Protein AF-A0A8T4R8J9-F1 (afdb_monomer_lite)

Secondary structure (DSSP, 8-state):
-----------------------------------------------------TTTHHHHHHHHT--TTS-------S-HHHHHHHHHHHHHHHS-TT--HHHHHHHHHHH------HHHHHHHHHHHHHHTTTS---HHHHHHHHHHHHHHHHHHHHHHHHTT---EEEE-TT-SSPBP-TTTT-B--SSS-EEEEEES-B-S-TTTT-BSEEEEE-S-B-S-SS---TT----BS-EEEE-S-B-S--B--BS-EEEES-HHHHHHHHHHB--STT-EEEEE-TTS-EEEEEEEE--TTS-TTEEEEEEEGGGHHHHTHHHH---TTSTTSEEEEEEETT-PPPPHHHHHHHHHHHHHHHHHT--

pLDDT: mean 72.51, std 21.8, range [27.97, 98.62]

Sequence (367 aa):
MALAQQNVHSQTSGLTQTHIKGPSDDGLDSNLDDGLDGSLGDGLDNGLDGSLDDGLSDLVRRHTARKPDEKREVVVGESTTLQTVLKKFQEILNLDKSYSFDKLLKPVDETLTEVLTPEDIGKVFQVILYETEDEPIDQWNSDRIAQRIGIFVSKLVQLSYDAGHNDFLLVTQNSKRIISYIGYNLKGTRERLLRLNIQGNTVDSLLLSGVYCEVDVTGSIYHDLGRYDSMGSYSIYCVFMLRSKICEGESGNLNNIFKTSTEDTLKKLIFGVSRRDGNQIVFIKPDGEEVCVLKYYQPPYLHKEHFVVDINQNYYDIVKPIFERRDDIYKATNYKVRIVKGLKVTSITQLEDYDAYYLGNQRFLRS

Radius of gyration: 28.9 Å; chains: 1; bounding box: 108×97×58 Å

Structure (mmCIF, N/CA/C/O backbone):
data_AF-A0A8T4R8J9-F1
#
_entry.id   AF-A0A8T4R8J9-F1
#
loop_
_atom_site.group_PDB
_atom_site.id
_atom_site.type_symbol
_atom_site.label_atom_id
_atom_site.label_alt_id
_atom_site.label_comp_id
_atom_site.label_asym_id
_atom_site.label_entity_id
_atom_site.label_seq_id
_atom_site.pdbx_PDB_ins_code
_atom_site.Cartn_x
_atom_site.Cartn_y
_atom_site.Cartn_z
_atom_site.occupancy
_atom_site.B_iso_or_equiv
_atom_site.auth_seq_id
_atom_site.auth_comp_id
_atom_site.auth_asym_id
_atom_site.auth_atom_id
_atom_site.pdbx_PDB_model_num
ATOM 1 N N . MET A 1 1 ? 58.244 43.209 4.540 1.00 36.28 1 MET A N 1
ATOM 2 C CA . MET A 1 1 ? 57.703 44.409 3.873 1.00 36.28 1 MET A CA 1
ATOM 3 C C . MET A 1 1 ? 56.235 44.134 3.573 1.00 36.28 1 MET A C 1
ATOM 5 O O . MET A 1 1 ? 55.995 43.154 2.887 1.00 36.28 1 MET A O 1
ATOM 9 N N . ALA A 1 2 ? 55.347 44.933 4.198 1.00 34.50 2 ALA A N 1
ATOM 10 C CA . ALA A 1 2 ? 53.941 45.303 3.887 1.00 34.50 2 ALA A CA 1
ATOM 11 C C . ALA A 1 2 ? 52.977 44.202 3.359 1.00 34.50 2 ALA A C 1
ATOM 13 O O . ALA A 1 2 ? 53.253 43.635 2.315 1.00 34.50 2 ALA A O 1
ATOM 14 N N . LEU A 1 3 ? 51.843 43.785 3.954 1.00 29.53 3 LEU A N 1
ATOM 15 C CA . LEU A 1 3 ? 50.812 44.333 4.870 1.00 29.53 3 LEU A CA 1
ATOM 16 C C . LEU A 1 3 ? 49.880 45.418 4.271 1.00 29.53 3 LEU A C 1
ATOM 18 O O . LEU A 1 3 ? 50.273 46.574 4.176 1.00 29.53 3 LEU A O 1
ATOM 22 N N . ALA A 1 4 ? 48.641 45.014 3.940 1.00 33.16 4 ALA A N 1
ATOM 23 C CA . ALA A 1 4 ? 47.357 45.755 3.970 1.00 33.16 4 ALA A CA 1
ATOM 24 C C . ALA A 1 4 ? 46.252 44.694 3.702 1.00 33.16 4 ALA A C 1
ATOM 26 O O . ALA A 1 4 ? 46.347 44.001 2.697 1.00 33.16 4 ALA A O 1
ATOM 27 N N . GLN A 1 5 ? 45.307 44.294 4.565 1.00 33.69 5 GLN A N 1
ATOM 28 C CA . GLN A 1 5 ? 44.298 44.970 5.401 1.00 33.69 5 GLN A CA 1
ATOM 29 C C . GLN A 1 5 ? 43.360 45.930 4.653 1.00 33.69 5 GLN A C 1
ATOM 31 O O . GLN A 1 5 ? 43.721 47.071 4.393 1.00 33.69 5 GLN A O 1
ATOM 36 N N . GLN A 1 6 ? 42.109 45.490 4.454 1.00 34.06 6 GLN A N 1
ATOM 37 C CA . GLN A 1 6 ? 40.925 46.343 4.580 1.00 34.06 6 GLN A CA 1
ATOM 38 C C . GLN A 1 6 ? 39.722 45.537 5.107 1.00 34.06 6 GLN A C 1
ATOM 40 O O . GLN A 1 6 ? 39.303 44.542 4.522 1.00 34.06 6 GLN A O 1
ATOM 45 N N . ASN A 1 7 ? 39.225 45.992 6.258 1.00 31.03 7 ASN A N 1
ATOM 46 C CA . ASN A 1 7 ? 37.933 45.699 6.884 1.00 31.03 7 ASN A CA 1
ATOM 47 C C . ASN A 1 7 ? 36.890 46.742 6.426 1.00 31.03 7 ASN A C 1
ATOM 49 O O . ASN A 1 7 ? 37.298 47.812 5.981 1.00 31.03 7 ASN A O 1
ATOM 53 N N . VAL A 1 8 ? 35.595 46.443 6.656 1.00 30.86 8 VAL A N 1
ATOM 54 C CA . VAL A 1 8 ? 34.440 47.295 7.100 1.00 30.86 8 VAL A CA 1
ATOM 55 C C . VAL A 1 8 ? 33.149 46.751 6.431 1.00 30.86 8 VAL A C 1
ATOM 57 O O . VAL A 1 8 ? 33.059 46.739 5.212 1.00 30.86 8 VAL A O 1
ATOM 60 N N . HIS A 1 9 ? 32.257 46.013 7.113 1.00 28.86 9 HIS A N 1
ATOM 61 C CA . HIS A 1 9 ? 31.103 46.416 7.960 1.00 28.86 9 HIS A CA 1
ATOM 62 C C . HIS A 1 9 ? 29.904 47.132 7.263 1.00 28.86 9 HIS A C 1
ATOM 64 O O . HIS A 1 9 ? 29.968 48.323 6.999 1.00 28.86 9 HIS A O 1
ATOM 70 N N . SER A 1 10 ? 28.805 46.368 7.094 1.00 28.03 10 SER A N 1
ATOM 71 C CA . SER A 1 10 ? 27.428 46.557 7.640 1.00 28.03 10 SER A CA 1
ATOM 72 C C . SER A 1 10 ? 26.380 47.567 7.082 1.00 28.03 10 SER A C 1
ATOM 74 O O . SER A 1 10 ? 26.666 48.743 6.919 1.00 28.03 10 SER A O 1
ATOM 76 N N . GLN A 1 11 ? 25.114 47.069 7.027 1.00 27.97 11 GLN A N 1
ATOM 77 C CA . GLN A 1 11 ? 23.775 47.740 7.109 1.00 27.97 11 GLN A CA 1
ATOM 78 C C . GLN A 1 11 ? 23.267 48.545 5.876 1.00 27.97 11 GLN A C 1
ATOM 80 O O . GLN A 1 11 ? 24.081 49.075 5.142 1.00 27.97 11 GLN A O 1
ATOM 85 N N . THR A 1 12 ? 21.975 48.732 5.527 1.00 30.55 12 THR A N 1
ATOM 86 C CA . THR A 1 12 ? 20.607 48.293 5.923 1.00 30.55 12 THR A CA 1
ATOM 87 C C . THR A 1 12 ? 19.595 48.805 4.864 1.00 30.55 12 THR A C 1
ATOM 89 O O . THR A 1 12 ? 19.868 49.785 4.187 1.00 30.55 12 THR A O 1
ATOM 92 N N . SER A 1 13 ? 18.396 48.196 4.841 1.00 29.91 13 SER A N 1
ATOM 93 C CA . SER A 1 13 ? 17.056 48.776 4.561 1.00 29.91 13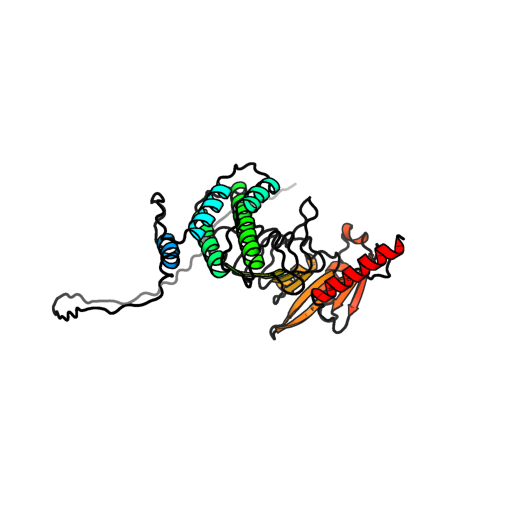 SER A CA 1
ATOM 94 C C . SER A 1 13 ? 16.709 49.386 3.188 1.00 29.91 13 SER A C 1
ATOM 96 O O . SER A 1 13 ? 17.353 50.299 2.689 1.00 29.91 13 SER A O 1
ATOM 98 N N . GLY A 1 14 ? 15.559 48.956 2.654 1.00 28.06 14 GLY A N 1
ATOM 99 C CA . GLY A 1 14 ? 14.896 49.553 1.494 1.00 28.06 14 GLY A CA 1
ATOM 100 C C . GLY A 1 14 ? 13.447 49.083 1.343 1.00 28.06 14 GLY A C 1
ATOM 101 O O . GLY A 1 14 ? 13.115 48.381 0.395 1.00 28.06 14 GLY A O 1
ATOM 102 N N . LEU A 1 15 ? 12.603 49.445 2.314 1.00 29.41 15 LEU A N 1
ATOM 103 C CA . LEU A 1 15 ? 11.137 49.413 2.243 1.00 29.41 15 LEU A CA 1
ATOM 104 C C . LEU A 1 15 ? 10.619 50.154 0.999 1.00 29.41 15 LEU A C 1
ATOM 106 O O . LEU A 1 15 ? 11.062 51.265 0.722 1.00 29.41 15 LEU A O 1
ATOM 110 N N . THR A 1 16 ? 9.589 49.620 0.343 1.00 32.19 16 THR A N 1
ATOM 111 C CA . THR A 1 16 ? 8.622 50.442 -0.404 1.00 32.19 16 THR A CA 1
ATOM 112 C C . THR A 1 16 ? 7.201 49.981 -0.086 1.00 32.19 16 THR A C 1
ATOM 114 O O . THR A 1 16 ? 6.727 48.950 -0.553 1.00 32.19 16 THR A O 1
ATOM 117 N N . GLN A 1 17 ? 6.545 50.767 0.770 1.00 31.50 17 GLN A N 1
ATOM 118 C CA . GLN A 1 17 ? 5.094 50.850 0.907 1.00 31.50 17 GLN A CA 1
ATOM 119 C C . GLN A 1 17 ? 4.539 51.661 -0.267 1.00 31.50 17 GLN A C 1
ATOM 121 O O . GLN A 1 17 ? 5.048 52.741 -0.566 1.00 31.50 17 GLN A O 1
ATOM 126 N N . THR A 1 18 ? 3.450 51.198 -0.871 1.00 34.06 18 THR A N 1
ATOM 127 C CA . THR A 1 18 ? 2.593 52.018 -1.731 1.00 34.06 18 THR A CA 1
ATOM 128 C C . THR A 1 18 ? 1.347 52.429 -0.952 1.00 34.06 18 THR A C 1
ATOM 130 O O . THR A 1 18 ? 0.442 51.639 -0.702 1.00 34.06 18 THR A O 1
ATOM 133 N N . HIS A 1 19 ? 1.318 53.701 -0.556 1.00 28.69 19 HIS A N 1
ATOM 134 C CA . HIS A 1 19 ? 0.105 54.416 -0.180 1.00 28.69 19 HIS A CA 1
ATOM 135 C C . HIS A 1 19 ? -0.640 54.837 -1.452 1.00 28.69 19 HIS A C 1
ATOM 137 O O . HIS A 1 19 ? -0.059 55.499 -2.310 1.00 28.69 19 HIS A O 1
ATOM 143 N N . ILE A 1 20 ? -1.940 54.556 -1.528 1.00 40.00 20 ILE A N 1
ATOM 144 C CA . ILE A 1 20 ? -2.878 55.365 -2.313 1.00 40.00 20 ILE A CA 1
ATOM 145 C C . ILE A 1 20 ? -3.956 55.833 -1.340 1.00 40.00 20 ILE A C 1
ATOM 147 O O . ILE A 1 20 ? -4.546 55.034 -0.615 1.00 40.00 20 ILE A O 1
ATOM 151 N N . LYS A 1 21 ? -4.135 57.152 -1.271 1.00 30.89 21 LYS A N 1
ATOM 152 C CA . LYS A 1 21 ? -5.039 57.848 -0.359 1.00 30.89 21 LYS A CA 1
ATOM 153 C C . LYS A 1 21 ? -6.055 58.648 -1.172 1.00 30.89 21 LYS A C 1
ATOM 155 O O . LYS A 1 21 ? -5.653 59.404 -2.052 1.00 30.89 21 LYS A O 1
ATOM 160 N N . GLY A 1 22 ? -7.313 58.555 -0.744 1.00 28.08 22 GLY A N 1
ATOM 161 C CA . GLY A 1 22 ? -8.311 59.631 -0.755 1.00 28.08 22 GLY A CA 1
ATOM 162 C C . GLY A 1 22 ? -9.471 59.473 -1.746 1.00 28.08 22 GLY A C 1
ATOM 163 O O . GLY A 1 22 ? -9.321 58.726 -2.714 1.00 28.08 22 GLY A O 1
ATOM 164 N N . PRO A 1 23 ? -10.582 60.226 -1.567 1.00 44.06 23 PRO A N 1
ATOM 165 C CA . PRO A 1 23 ? -10.990 61.094 -0.434 1.00 44.06 23 PRO A CA 1
ATOM 166 C C . PRO A 1 23 ? -12.338 60.651 0.219 1.00 44.06 23 PRO A C 1
ATOM 168 O O . PRO A 1 23 ? -13.021 59.805 -0.345 1.00 44.06 23 PRO A O 1
ATOM 171 N N . SER A 1 24 ? -12.590 60.948 1.510 1.00 35.34 24 SER A N 1
ATOM 172 C CA . SER A 1 24 ? -13.521 61.989 2.055 1.00 35.34 24 SER A CA 1
ATOM 173 C C . SER A 1 24 ? -14.981 61.813 1.587 1.00 35.34 24 SER A C 1
ATOM 175 O O . SER A 1 24 ? -15.198 61.557 0.415 1.00 35.34 24 SER A O 1
ATOM 177 N N . ASP A 1 25 ? -16.056 61.981 2.348 1.00 37.91 25 ASP A N 1
ATOM 178 C CA . ASP A 1 25 ? -16.361 62.443 3.705 1.00 37.91 25 ASP A CA 1
ATOM 179 C C . ASP A 1 25 ? -17.878 62.169 3.902 1.00 37.91 25 ASP A C 1
ATOM 181 O O . ASP A 1 25 ? -18.584 61.900 2.928 1.00 37.91 25 ASP A O 1
ATOM 185 N N . ASP A 1 26 ? -18.358 62.330 5.134 1.00 37.91 26 ASP A N 1
ATOM 186 C CA . ASP A 1 26 ? -19.749 62.641 5.517 1.00 37.91 26 ASP A CA 1
ATOM 187 C C . ASP A 1 26 ? -20.837 61.549 5.509 1.00 37.91 26 ASP A C 1
ATOM 189 O O . ASP A 1 26 ? -21.173 60.936 4.498 1.00 37.91 26 ASP A O 1
ATOM 193 N N . GLY A 1 27 ? -21.512 61.431 6.661 1.00 32.38 27 GLY A N 1
ATOM 194 C CA . GLY A 1 27 ? -22.908 60.988 6.701 1.00 32.38 27 GLY A CA 1
ATOM 195 C C . GLY A 1 27 ? -23.341 60.210 7.939 1.00 32.38 27 GLY A C 1
ATOM 196 O O . GLY A 1 27 ? -23.608 59.018 7.853 1.00 32.38 27 GLY A O 1
ATOM 197 N N . LEU A 1 28 ? -23.453 60.891 9.080 1.00 39.66 28 LEU A N 1
ATOM 198 C CA . LEU A 1 28 ? -24.366 60.514 10.170 1.00 39.66 28 LEU A CA 1
ATOM 199 C C . LEU A 1 28 ? -25.796 60.312 9.620 1.00 39.66 28 LEU A C 1
ATOM 201 O O . LEU A 1 28 ? -26.210 61.116 8.792 1.00 39.66 28 LEU A O 1
ATOM 205 N N . ASP A 1 29 ? -26.556 59.316 10.087 1.00 42.41 29 ASP A N 1
ATOM 206 C CA . ASP A 1 29 ? -27.730 59.506 10.965 1.00 42.41 29 ASP A CA 1
ATOM 207 C C . ASP A 1 29 ? -28.489 58.179 11.216 1.00 42.41 29 ASP A C 1
ATOM 209 O O . ASP A 1 29 ? -28.229 57.136 10.624 1.00 42.41 29 ASP A O 1
ATOM 213 N N . SER A 1 30 ? -29.391 58.265 12.179 1.00 39.78 30 SER A N 1
ATOM 214 C CA . SER A 1 30 ? -30.019 57.288 13.054 1.00 39.78 30 SER A CA 1
ATOM 215 C C . SER A 1 30 ? -31.454 56.898 12.645 1.00 39.78 30 SER A C 1
ATOM 217 O O . SER A 1 30 ? -32.012 57.472 11.713 1.00 39.78 30 SER A O 1
ATOM 219 N N . ASN A 1 31 ? -32.053 56.004 13.460 1.00 38.31 31 ASN A N 1
ATOM 220 C CA . ASN A 1 31 ? -33.497 55.735 13.684 1.00 38.31 31 ASN A CA 1
ATOM 221 C C . ASN A 1 31 ? -34.084 54.509 12.939 1.00 38.31 31 ASN A C 1
ATOM 223 O O . ASN A 1 31 ? -33.906 54.378 11.735 1.00 38.31 31 ASN A O 1
ATOM 227 N N . LEU A 1 32 ? -34.546 53.472 13.676 1.00 41.09 32 LEU A N 1
ATOM 228 C CA . LEU A 1 32 ? -35.938 53.234 14.170 1.00 41.09 32 LEU A CA 1
ATOM 229 C C . LEU A 1 32 ? -36.900 52.972 12.986 1.00 41.09 32 LEU A C 1
ATOM 231 O O . LEU A 1 32 ? -36.828 53.689 12.001 1.00 41.09 32 LEU A O 1
ATOM 235 N N . ASP A 1 33 ? -37.842 52.032 12.944 1.00 43.78 33 ASP A N 1
ATOM 236 C CA . ASP A 1 33 ? -38.504 51.134 13.896 1.00 43.78 33 ASP A CA 1
ATOM 237 C C . ASP A 1 33 ? -39.361 50.136 13.062 1.00 43.78 33 ASP A C 1
ATOM 239 O O . ASP A 1 33 ? -39.550 50.345 11.863 1.00 43.78 33 ASP A O 1
ATOM 243 N N . ASP A 1 34 ? -39.948 49.150 13.745 1.00 43.09 34 ASP A N 1
ATOM 244 C CA . ASP A 1 34 ? -41.261 48.517 13.493 1.00 43.09 34 ASP A CA 1
ATOM 245 C C . ASP A 1 34 ? -41.535 47.404 12.446 1.00 43.09 34 ASP A C 1
ATOM 247 O O . ASP A 1 34 ? -41.379 47.550 11.235 1.00 43.09 34 ASP A O 1
ATOM 251 N N . GLY A 1 35 ? -42.176 46.338 12.974 1.00 38.78 35 GLY A N 1
ATOM 252 C CA . GLY A 1 35 ? -43.227 45.524 12.323 1.00 38.78 35 GLY A CA 1
ATOM 253 C C . GLY A 1 35 ? -42.881 44.037 12.134 1.00 38.78 35 GLY A C 1
ATOM 254 O O . GLY A 1 35 ? -42.276 43.688 11.132 1.00 38.78 35 GLY A O 1
ATOM 255 N N . LEU A 1 36 ? -43.072 43.110 13.089 1.00 41.94 36 LEU A N 1
ATOM 256 C CA . LEU A 1 36 ? -44.322 42.440 13.526 1.00 41.94 36 LEU A CA 1
ATOM 257 C C . LEU A 1 36 ? -45.239 41.895 12.405 1.00 41.94 36 LEU A C 1
ATOM 259 O O . LEU A 1 36 ? -46.101 42.622 11.933 1.00 41.94 36 LEU A O 1
ATOM 263 N N . ASP A 1 37 ? -45.131 40.597 12.093 1.00 48.16 37 ASP A N 1
ATOM 264 C CA . ASP A 1 37 ? -46.158 39.526 12.173 1.00 48.16 37 ASP A CA 1
ATOM 265 C C . ASP A 1 37 ? -45.489 38.185 11.745 1.00 48.16 37 ASP A C 1
ATOM 267 O O . ASP A 1 37 ? -44.437 38.192 11.121 1.00 48.16 37 ASP A O 1
ATOM 271 N N . GLY A 1 38 ? -45.870 36.961 12.114 1.00 38.12 38 GLY A N 1
ATOM 272 C CA . GLY A 1 38 ? -47.018 36.446 12.839 1.00 38.12 38 GLY A CA 1
ATOM 273 C C . GLY A 1 38 ? -47.688 35.330 12.030 1.00 38.12 38 GLY A C 1
ATOM 274 O O . GLY A 1 38 ? -48.635 35.610 11.307 1.00 38.12 38 GLY A O 1
ATOM 275 N N . SER A 1 39 ? -47.263 34.065 12.169 1.00 43.34 39 SER A N 1
ATOM 276 C CA . SER A 1 39 ? -48.169 32.910 11.999 1.00 43.34 39 SER A CA 1
ATOM 277 C C . SER A 1 39 ? -47.630 31.623 12.625 1.00 43.34 39 SER A C 1
ATOM 279 O O . SER A 1 39 ? -46.655 31.027 12.176 1.00 43.34 39 SER A O 1
ATOM 281 N N . LEU A 1 40 ? -48.338 31.232 13.684 1.00 43.09 40 LEU A N 1
ATOM 282 C CA . LEU A 1 40 ? -48.381 29.924 14.324 1.00 43.09 40 LEU A CA 1
ATOM 283 C C . LEU A 1 40 ? -49.113 28.921 13.419 1.00 43.09 40 LEU A C 1
ATOM 285 O O . LEU A 1 40 ? -50.131 29.259 12.818 1.00 43.09 40 LEU A O 1
ATOM 289 N N . GLY A 1 41 ? -48.638 27.679 13.401 1.00 43.50 41 GLY A N 1
ATOM 290 C CA . GLY A 1 41 ? -49.306 26.543 12.772 1.00 43.50 41 GLY A CA 1
ATOM 291 C C . GLY A 1 41 ? -48.875 25.243 13.442 1.00 43.50 41 GLY A C 1
ATOM 292 O O . GLY A 1 41 ? -48.038 24.523 12.909 1.00 43.50 41 GLY A O 1
ATOM 293 N N . ASP A 1 42 ? -49.422 24.991 14.631 1.00 40.75 42 ASP A N 1
ATOM 294 C CA . ASP A 1 42 ? -49.349 23.714 15.345 1.00 40.75 42 ASP A CA 1
ATOM 295 C C . ASP A 1 42 ? -50.169 22.627 14.632 1.00 40.75 42 ASP A C 1
ATOM 297 O O . ASP A 1 42 ? -51.279 22.895 14.166 1.00 40.75 42 ASP A O 1
ATOM 301 N N . GLY A 1 43 ? -49.687 21.377 14.683 1.00 37.56 43 GLY A N 1
ATOM 302 C CA . GLY A 1 43 ? -50.589 20.227 14.825 1.00 37.56 43 GLY A CA 1
ATOM 303 C C . GLY A 1 43 ? -50.340 18.979 13.971 1.00 37.56 43 GLY A C 1
ATOM 304 O O . GLY A 1 43 ? -51.088 18.752 13.031 1.00 37.56 43 GLY A O 1
ATOM 305 N N . LEU A 1 44 ? -49.391 18.140 14.419 1.00 42.12 44 LEU A N 1
ATOM 306 C CA . LEU A 1 44 ? -49.491 16.669 14.597 1.00 42.12 44 LEU A CA 1
ATOM 307 C C . LEU A 1 44 ? -49.772 15.790 13.354 1.00 42.12 44 LEU A C 1
ATOM 309 O O . LEU A 1 44 ? -50.844 15.826 12.763 1.00 42.12 44 LEU A O 1
ATOM 313 N N . ASP A 1 45 ? -48.770 15.054 12.866 1.00 52.59 45 ASP A N 1
ATOM 314 C CA . ASP A 1 45 ? -48.325 13.708 13.305 1.00 52.59 45 ASP A CA 1
ATOM 315 C C . ASP A 1 45 ? -49.118 12.563 12.651 1.00 52.59 45 ASP A C 1
ATOM 317 O O . ASP A 1 45 ? -50.329 12.447 12.816 1.00 52.59 45 ASP A O 1
ATOM 321 N N . ASN A 1 46 ? -48.390 11.730 11.899 1.00 39.44 46 ASN A N 1
ATOM 322 C CA . ASN A 1 46 ? -48.574 10.281 11.827 1.00 39.44 46 ASN A CA 1
ATOM 323 C C . ASN A 1 46 ? -47.309 9.646 11.221 1.00 39.44 46 ASN A C 1
ATOM 325 O O . ASN A 1 46 ? -47.209 9.476 10.010 1.00 39.44 46 ASN A O 1
ATOM 329 N N . GLY A 1 47 ? -46.350 9.366 12.107 1.00 32.22 47 GLY A N 1
ATOM 330 C CA . GLY A 1 47 ? -45.641 8.089 12.284 1.00 32.22 47 GLY A CA 1
ATOM 331 C C . GLY A 1 47 ? -45.193 7.202 11.105 1.00 32.22 47 GLY A C 1
ATOM 332 O O . GLY A 1 47 ? -45.952 6.920 10.182 1.00 32.22 47 GLY A O 1
ATOM 333 N N . LEU A 1 48 ? -44.028 6.574 11.357 1.00 36.12 48 LEU A N 1
ATOM 334 C CA . LEU A 1 48 ? -43.379 5.426 10.681 1.00 36.12 48 LEU A CA 1
ATOM 335 C C . LEU A 1 48 ? -42.477 5.837 9.500 1.00 36.12 48 LEU A C 1
ATOM 337 O O . LEU A 1 48 ? -42.938 6.506 8.591 1.00 36.12 48 LEU A O 1
ATOM 341 N N . ASP A 1 49 ? -41.197 5.475 9.398 1.00 42.34 49 ASP A N 1
ATOM 342 C CA . ASP A 1 49 ? -40.288 4.604 10.149 1.00 42.34 49 ASP A CA 1
ATOM 343 C C . ASP A 1 49 ? -38.837 4.854 9.644 1.00 42.34 49 ASP A C 1
ATOM 345 O O . ASP A 1 49 ? -38.636 5.461 8.595 1.00 42.34 49 ASP A O 1
ATOM 349 N N . GLY A 1 50 ? -37.808 4.410 10.384 1.00 37.19 50 GLY A N 1
ATOM 350 C CA . GLY A 1 50 ? -36.441 4.284 9.838 1.00 37.19 50 GLY A CA 1
ATOM 351 C C . GLY A 1 50 ? -35.325 5.127 10.467 1.00 37.19 50 GLY A C 1
ATOM 352 O O . GLY A 1 50 ? -34.454 5.621 9.763 1.00 37.19 50 GLY A O 1
ATOM 353 N N . SER A 1 51 ? -35.331 5.264 11.792 1.00 45.44 51 SER A N 1
ATOM 354 C CA . SER A 1 51 ? -34.174 5.600 12.639 1.00 45.44 51 SER A CA 1
ATOM 355 C C . SER A 1 51 ? -32.835 4.993 12.172 1.00 45.44 51 SER A C 1
ATOM 357 O O . SER A 1 51 ? -32.828 3.789 11.914 1.00 45.44 51 SER A O 1
ATOM 359 N N . LEU A 1 52 ? -31.736 5.780 12.186 1.00 38.97 52 LEU A N 1
ATOM 360 C CA . LEU A 1 52 ? -30.345 5.418 12.593 1.00 38.97 52 LEU A CA 1
ATOM 361 C C . LEU A 1 52 ? -29.233 6.294 11.938 1.00 38.97 52 LEU A C 1
ATOM 363 O O . LEU A 1 52 ? -28.284 5.745 11.389 1.00 38.97 52 LEU A O 1
ATOM 367 N N . ASP A 1 53 ? -29.269 7.634 12.005 1.00 48.41 53 ASP A N 1
ATOM 368 C CA . ASP A 1 53 ? -28.082 8.436 11.587 1.00 48.41 53 ASP A CA 1
ATOM 369 C C . ASP A 1 53 ? -27.718 9.628 12.502 1.00 48.41 53 ASP A C 1
ATOM 371 O O . ASP A 1 53 ? -26.670 10.261 12.362 1.00 48.41 53 ASP A O 1
ATOM 375 N N . ASP A 1 54 ? -28.495 9.885 13.556 1.00 44.88 54 ASP A N 1
ATOM 376 C CA . ASP A 1 54 ? -28.238 11.023 14.454 1.00 44.88 54 ASP A CA 1
ATOM 377 C C . ASP A 1 54 ? -27.068 10.794 15.437 1.00 44.88 54 ASP A C 1
ATOM 379 O O . ASP A 1 54 ? -26.723 11.666 16.224 1.00 44.88 54 ASP A O 1
ATOM 383 N N . GLY A 1 55 ? -26.414 9.626 15.428 1.00 49.22 55 GLY A N 1
ATOM 384 C CA . GLY A 1 55 ? -25.353 9.302 16.394 1.00 49.22 55 GLY A CA 1
ATOM 385 C C . GLY A 1 55 ? -23.963 9.826 16.021 1.00 49.22 55 GLY A C 1
ATOM 386 O O . GLY A 1 55 ? -23.156 10.149 16.895 1.00 49.22 55 GLY A O 1
ATOM 387 N N . LEU A 1 56 ? -23.670 9.902 14.726 1.00 55.28 56 LEU A N 1
ATOM 388 C CA . LEU A 1 56 ? -22.300 9.965 14.219 1.00 55.28 56 LEU A CA 1
ATOM 389 C C . LEU A 1 56 ? -21.956 11.335 13.647 1.00 55.28 56 LEU A C 1
ATOM 391 O O . LEU A 1 56 ? -20.918 11.903 13.991 1.00 55.28 56 LEU A O 1
ATOM 395 N N . SER A 1 57 ? -22.886 11.917 12.891 1.00 53.69 57 SER A N 1
ATOM 396 C CA . SER A 1 57 ? -22.842 13.329 12.515 1.00 53.69 57 SER A CA 1
ATOM 397 C C . SER A 1 57 ? -22.816 14.223 13.756 1.00 53.69 57 SER A C 1
ATOM 399 O O . SER A 1 57 ? -22.024 15.159 13.812 1.00 53.69 57 SER A O 1
ATOM 401 N N . ASP A 1 58 ? -23.572 13.887 14.808 1.00 55.53 58 ASP A N 1
ATOM 402 C CA . ASP A 1 58 ? -23.524 14.628 16.072 1.00 55.53 58 ASP A CA 1
ATOM 403 C C . ASP A 1 58 ? -22.270 14.363 16.905 1.00 55.53 58 ASP A C 1
ATOM 405 O O . ASP A 1 58 ? -21.869 15.239 17.671 1.00 55.53 58 ASP A O 1
ATOM 409 N N . LEU A 1 59 ? -21.623 13.200 16.792 1.00 55.19 59 LEU A N 1
ATOM 410 C CA . LEU A 1 59 ? -20.335 12.960 17.449 1.00 55.19 59 LEU A CA 1
ATOM 411 C C . LEU A 1 59 ? -19.230 13.781 16.774 1.00 55.19 59 LEU A C 1
ATOM 413 O O . LEU A 1 59 ? -18.521 14.532 17.442 1.00 55.19 59 LEU A O 1
ATOM 417 N N . VAL A 1 60 ? -19.151 13.722 15.443 1.00 55.12 60 VAL A N 1
ATOM 418 C CA . VAL A 1 60 ? -18.213 14.522 14.644 1.00 55.12 60 VAL A CA 1
ATOM 419 C C . VAL A 1 60 ? -18.476 16.019 14.840 1.00 55.12 60 VAL A C 1
ATOM 421 O O . VAL A 1 60 ? -17.530 16.774 15.060 1.00 55.12 60 VAL A O 1
ATOM 424 N N . ARG A 1 61 ? -19.744 16.460 14.856 1.00 54.47 61 ARG A N 1
ATOM 425 C CA . ARG A 1 61 ? -20.138 17.862 15.092 1.00 54.47 61 ARG A CA 1
ATOM 426 C C . ARG A 1 61 ? -19.805 18.342 16.506 1.00 54.47 61 ARG A C 1
ATOM 428 O O . ARG A 1 61 ? -19.289 19.444 16.667 1.00 54.47 61 ARG A O 1
ATOM 435 N N . ARG A 1 62 ? -20.061 17.534 17.543 1.00 55.00 62 ARG A N 1
ATOM 436 C CA . ARG A 1 62 ? -19.727 17.896 18.936 1.00 55.00 62 ARG A CA 1
ATOM 437 C C . ARG A 1 62 ? -18.223 17.942 19.192 1.00 55.00 62 ARG A C 1
ATOM 439 O O . ARG A 1 62 ? -17.792 18.760 20.001 1.00 55.00 62 ARG A O 1
ATOM 446 N N . HIS A 1 63 ? -17.441 17.113 18.501 1.00 51.06 63 HIS A N 1
ATOM 447 C CA . HIS A 1 63 ? -15.982 17.158 18.578 1.00 51.06 63 HIS A CA 1
ATOM 448 C C . HIS A 1 63 ? -15.394 18.334 17.786 1.00 51.06 63 HIS A C 1
ATOM 450 O O . HIS A 1 63 ? -14.564 19.054 18.316 1.00 51.06 63 HIS A O 1
ATOM 456 N N . THR A 1 64 ? -15.867 18.625 16.573 1.00 46.88 64 THR A N 1
ATOM 457 C CA . THR A 1 64 ? -15.331 19.736 15.753 1.00 46.88 64 THR A CA 1
ATOM 458 C C . THR A 1 64 ? -15.683 21.144 16.259 1.00 46.88 64 THR A C 1
ATOM 460 O O . THR A 1 64 ? -15.021 22.104 15.870 1.00 46.88 64 THR A O 1
ATOM 463 N N . ALA A 1 65 ? -16.682 21.294 17.138 1.00 45.97 65 ALA A N 1
ATOM 464 C CA . ALA A 1 65 ? -17.189 22.598 17.587 1.00 45.97 65 ALA A CA 1
ATOM 465 C C . ALA A 1 65 ? -16.711 23.078 18.981 1.00 45.97 65 ALA A C 1
ATOM 467 O O . ALA A 1 65 ? -17.124 24.159 19.408 1.00 45.97 65 ALA A O 1
ATOM 468 N N . ARG A 1 66 ? -15.883 22.323 19.725 1.00 44.31 66 ARG A N 1
ATOM 469 C CA . ARG A 1 66 ? -15.510 22.668 21.120 1.00 44.31 66 ARG A CA 1
ATOM 470 C C . ARG A 1 66 ? -14.131 23.329 21.255 1.00 44.31 66 ARG A C 1
ATOM 472 O O . ARG A 1 66 ? -13.189 23.000 20.543 1.00 44.31 66 ARG A O 1
ATOM 479 N N . LYS A 1 67 ? -14.033 24.294 22.184 1.00 41.41 67 LYS A N 1
ATOM 480 C CA . LYS A 1 67 ? -12.803 25.035 22.529 1.00 41.41 67 LYS A CA 1
ATOM 481 C C . LYS A 1 67 ? -11.842 24.172 23.377 1.00 41.41 67 LYS A C 1
ATOM 483 O O . LYS A 1 67 ? -12.326 23.294 24.087 1.00 41.41 67 LYS A O 1
ATOM 488 N N . PRO A 1 68 ? -10.520 24.451 23.368 1.00 46.91 68 PRO A N 1
ATOM 489 C CA . PRO A 1 68 ? -9.480 23.538 23.873 1.00 46.91 68 PRO A CA 1
ATOM 490 C C . PRO A 1 68 ? -9.491 23.230 25.384 1.00 46.91 68 PRO A C 1
ATOM 492 O O . PRO A 1 68 ? -8.828 22.289 25.805 1.00 46.91 68 PRO A O 1
ATOM 495 N N . ASP A 1 69 ? -10.226 23.988 26.205 1.00 41.16 69 ASP A N 1
ATOM 496 C CA . ASP A 1 69 ? -10.015 24.016 27.664 1.00 41.16 69 ASP A CA 1
ATOM 497 C C . ASP A 1 69 ? -11.085 23.296 28.516 1.00 41.16 69 ASP A C 1
ATOM 499 O O . ASP A 1 69 ? -11.022 23.335 29.747 1.00 41.16 69 ASP A O 1
ATOM 503 N N . GLU A 1 70 ? -12.069 22.610 27.924 1.00 40.31 70 GLU A N 1
ATOM 504 C CA . GLU A 1 70 ? -13.082 21.879 28.704 1.00 40.31 70 GLU A CA 1
ATOM 505 C C . GLU A 1 70 ? -12.701 20.407 28.935 1.00 40.31 70 GLU A C 1
ATOM 507 O O . GLU A 1 70 ? -12.455 19.640 28.002 1.00 40.31 70 GLU A O 1
ATOM 512 N N . LYS A 1 71 ? -12.693 19.991 30.212 1.00 43.12 71 LYS A N 1
ATOM 513 C CA . LYS A 1 71 ? -12.536 18.587 30.619 1.00 43.12 71 LYS A CA 1
ATOM 514 C C . LYS A 1 71 ? -13.554 17.704 29.886 1.00 43.12 71 LYS A C 1
ATOM 516 O O . LYS A 1 71 ? -14.760 17.926 29.958 1.00 43.12 71 LYS A O 1
ATOM 521 N N . ARG A 1 72 ? -13.024 16.685 29.207 1.00 46.28 72 ARG A N 1
ATOM 522 C CA . ARG A 1 72 ? -13.728 15.746 28.327 1.00 46.28 72 ARG A CA 1
ATOM 523 C C . ARG A 1 72 ? -14.631 14.802 29.133 1.00 46.28 72 ARG A C 1
ATOM 525 O O . ARG A 1 72 ? -14.155 13.793 29.641 1.00 46.28 72 ARG A O 1
ATOM 532 N N . GLU A 1 73 ? -15.928 15.088 29.214 1.00 38.00 73 GLU A N 1
ATOM 533 C CA . GLU A 1 73 ? -16.942 14.055 29.461 1.00 38.00 73 GLU A CA 1
ATOM 534 C C . GLU A 1 73 ? -17.693 13.764 28.163 1.00 38.00 73 GLU A C 1
ATOM 536 O O . GLU A 1 73 ? -18.290 14.638 27.526 1.00 38.00 73 GLU A O 1
ATOM 541 N N . VAL A 1 74 ? -17.579 12.510 27.744 1.00 39.31 74 VAL A N 1
ATOM 542 C CA . VAL A 1 74 ? -18.071 11.985 26.479 1.00 39.31 74 VAL A CA 1
ATOM 543 C C . VAL A 1 74 ? -19.423 11.323 26.744 1.00 39.31 74 VAL A C 1
ATOM 545 O O . VAL A 1 74 ? -19.492 10.288 27.399 1.00 39.31 74 VAL A O 1
ATOM 548 N N . VAL A 1 75 ? -20.506 11.915 26.233 1.00 38.47 75 VAL A N 1
ATOM 549 C CA . VAL A 1 75 ? -21.835 11.281 26.193 1.00 38.47 75 VAL A CA 1
ATOM 550 C C . VAL A 1 75 ? -22.173 11.009 24.730 1.00 38.47 75 VAL A C 1
ATOM 552 O O . VAL A 1 75 ? -22.653 11.891 24.016 1.00 38.47 75 VAL A O 1
ATOM 555 N N . VAL A 1 76 ? -21.853 9.807 24.251 1.00 43.47 76 VAL A N 1
ATOM 556 C CA . VAL A 1 76 ? -22.117 9.359 22.871 1.00 43.47 76 VAL A CA 1
ATOM 557 C C . VAL A 1 76 ? -23.457 8.623 22.826 1.00 43.47 76 VAL A C 1
ATOM 559 O O . VAL A 1 76 ? -23.768 7.848 23.727 1.00 43.47 76 VAL A O 1
ATOM 562 N N . GLY A 1 77 ? -24.248 8.871 21.778 1.00 41.34 77 GLY A N 1
ATOM 563 C CA . GLY A 1 77 ? -25.481 8.126 21.500 1.00 41.34 77 GLY A CA 1
ATOM 564 C C . GLY A 1 77 ? -25.211 6.662 21.120 1.00 41.34 77 GLY A C 1
ATOM 565 O O . GLY A 1 77 ? -24.080 6.284 20.817 1.00 41.34 77 GLY A O 1
ATOM 566 N N . GLU A 1 78 ? -26.259 5.845 21.155 1.00 42.03 78 GLU A N 1
ATOM 567 C CA . GLU A 1 78 ? -26.302 4.380 21.332 1.00 42.03 78 GLU A CA 1
ATOM 568 C C . GLU A 1 78 ? -25.680 3.465 20.239 1.00 42.03 78 GLU A C 1
ATOM 570 O O . GLU A 1 78 ? -26.129 2.335 20.068 1.00 42.03 78 GLU A O 1
ATOM 575 N N . SER A 1 79 ? -24.621 3.854 19.516 1.00 54.97 79 SER A N 1
ATOM 576 C CA . SER A 1 79 ? -23.824 2.864 18.758 1.00 54.97 79 SER A CA 1
ATOM 577 C C . SER A 1 79 ? -22.778 2.221 19.672 1.00 54.97 79 SER A C 1
ATOM 579 O O . SER A 1 79 ? -21.668 2.732 19.850 1.00 54.97 79 SER A O 1
ATOM 581 N N . THR A 1 80 ? -23.141 1.091 20.282 1.00 71.12 80 THR A N 1
ATOM 582 C CA . THR A 1 80 ? -22.284 0.344 21.220 1.00 71.12 80 THR A CA 1
ATOM 583 C C . THR A 1 80 ? -20.973 -0.116 20.576 1.00 71.12 80 THR A C 1
ATOM 585 O O . THR A 1 80 ? -19.932 -0.110 21.236 1.00 71.12 80 THR A O 1
ATOM 588 N N . THR A 1 81 ? -20.981 -0.447 19.281 1.00 81.50 81 THR A N 1
ATOM 589 C CA . THR A 1 81 ? -19.800 -0.930 18.548 1.00 81.50 81 THR A CA 1
ATOM 590 C C . THR A 1 81 ? -18.744 0.160 18.380 1.00 81.50 81 THR A C 1
ATOM 592 O O . THR A 1 81 ? -17.581 -0.063 18.705 1.00 81.50 81 THR A O 1
ATOM 595 N N . LEU A 1 82 ? -19.128 1.364 17.940 1.00 81.06 82 LEU A N 1
ATOM 596 C CA . LEU A 1 82 ? -18.178 2.463 17.722 1.00 81.06 82 LEU A CA 1
ATOM 597 C C . LEU A 1 82 ? -17.536 2.928 19.032 1.00 81.06 82 LEU A C 1
ATOM 599 O O . LEU A 1 82 ? -16.322 3.114 19.099 1.00 81.06 82 LEU A O 1
ATOM 603 N N . GLN A 1 83 ? -18.338 3.048 20.095 1.00 80.94 83 GLN A N 1
ATOM 604 C CA . GLN A 1 83 ? -17.830 3.368 21.431 1.00 80.94 83 GLN A CA 1
ATOM 605 C C . GLN A 1 83 ? -16.854 2.298 21.929 1.00 80.94 83 GLN A C 1
ATOM 607 O O . GLN A 1 83 ? -15.819 2.622 22.508 1.00 80.94 83 GLN A O 1
ATOM 612 N N . THR A 1 84 ? -17.157 1.024 21.669 1.00 89.00 84 THR A N 1
ATOM 613 C CA . THR A 1 84 ? -16.278 -0.092 22.029 1.00 89.00 84 THR A CA 1
ATOM 614 C C . THR A 1 84 ? -14.949 -0.016 21.278 1.00 89.00 84 THR A C 1
ATOM 616 O O . THR A 1 84 ? -13.896 -0.140 21.900 1.00 89.00 84 THR A O 1
ATOM 619 N N . VAL A 1 85 ? -14.972 0.256 19.970 1.00 91.50 85 VAL A N 1
ATOM 620 C CA . VAL A 1 85 ? -13.759 0.408 19.149 1.00 91.50 85 VAL A CA 1
ATOM 621 C C . VAL A 1 85 ? -12.902 1.579 19.633 1.00 91.50 85 VAL A C 1
ATOM 623 O O . VAL A 1 85 ? -11.701 1.409 19.842 1.00 91.50 85 VAL A O 1
ATOM 626 N N . LEU A 1 86 ? -13.502 2.747 19.882 1.00 89.94 86 LEU A N 1
ATOM 627 C CA . LEU A 1 86 ? -12.780 3.914 20.405 1.00 89.94 86 LEU A CA 1
ATOM 628 C C . LEU A 1 86 ? -12.206 3.651 21.803 1.00 89.94 86 LEU A C 1
ATOM 630 O O . LEU A 1 86 ? -11.062 4.009 22.078 1.00 89.94 86 LEU A O 1
ATOM 634 N N . LYS A 1 87 ? -12.951 2.960 22.672 1.00 89.75 87 LYS A N 1
ATOM 635 C CA . LYS A 1 87 ? -12.458 2.555 23.993 1.00 89.75 87 LYS A CA 1
ATOM 636 C C . LYS A 1 87 ? -11.242 1.630 23.883 1.00 89.75 87 LYS A C 1
ATOM 638 O O . LYS A 1 87 ? -10.246 1.870 24.559 1.00 89.75 87 LYS A O 1
ATOM 643 N N . LYS A 1 88 ? -11.283 0.623 23.003 1.00 91.31 88 LYS A N 1
ATOM 644 C CA . LYS A 1 88 ? -10.137 -0.270 22.749 1.00 91.31 88 LYS A CA 1
ATOM 645 C C . LYS A 1 88 ? -8.933 0.495 22.213 1.00 91.31 88 LYS A C 1
ATOM 647 O O . LYS A 1 88 ? -7.808 0.243 22.635 1.00 91.31 88 LYS A O 1
ATOM 652 N N . PHE A 1 89 ? -9.154 1.468 21.331 1.00 89.94 89 PHE A N 1
ATOM 653 C CA . PHE A 1 89 ? -8.076 2.335 20.866 1.00 89.94 89 PHE A CA 1
ATOM 654 C C . PHE A 1 89 ? -7.443 3.138 22.012 1.00 89.94 89 PHE A C 1
ATOM 656 O O . PHE A 1 89 ? -6.219 3.195 22.114 1.00 89.94 89 PHE A O 1
ATOM 663 N N . GLN A 1 90 ? -8.249 3.699 22.917 1.00 86.69 90 GLN A N 1
ATOM 664 C CA . GLN A 1 90 ? -7.745 4.401 24.100 1.00 86.69 90 GLN A CA 1
ATOM 665 C C . GLN A 1 90 ? -6.960 3.469 25.039 1.00 86.69 90 GLN A C 1
ATOM 667 O O . GLN A 1 90 ? -5.918 3.852 25.569 1.00 86.69 90 GLN A O 1
ATOM 672 N N . GLU A 1 91 ? -7.393 2.220 25.215 1.00 87.06 91 GLU A N 1
ATOM 673 C CA . GLU A 1 91 ? -6.622 1.205 25.948 1.00 87.06 91 GLU A CA 1
ATOM 674 C C . GLU A 1 91 ? -5.267 0.937 25.271 1.00 87.06 91 GLU A C 1
ATOM 676 O O . GLU A 1 91 ? -4.234 0.920 25.943 1.00 87.06 91 GLU A O 1
ATOM 681 N N . ILE A 1 92 ? -5.247 0.828 23.937 1.00 85.06 92 ILE A N 1
ATOM 682 C CA . ILE A 1 92 ? -4.022 0.671 23.143 1.00 85.06 92 ILE A CA 1
ATOM 683 C C . ILE A 1 92 ? -3.109 1.891 23.263 1.00 85.06 92 ILE A C 1
ATOM 685 O O . ILE A 1 92 ? -1.896 1.721 23.360 1.00 85.06 92 ILE A O 1
ATOM 689 N N . LEU A 1 93 ? -3.636 3.117 23.278 1.00 82.00 93 LEU A N 1
ATOM 690 C CA . LEU A 1 93 ? -2.834 4.327 23.489 1.00 82.00 93 LEU A CA 1
ATOM 691 C C . LEU A 1 93 ? -2.188 4.356 24.878 1.00 82.00 93 LEU A C 1
ATOM 693 O O . LEU A 1 93 ? -1.033 4.759 25.002 1.00 82.00 93 LEU A O 1
ATOM 697 N N . ASN A 1 94 ? -2.896 3.865 25.895 1.00 79.75 94 ASN A N 1
ATOM 698 C CA . ASN A 1 94 ? -2.429 3.832 27.280 1.00 79.75 94 ASN A CA 1
ATOM 699 C C . ASN A 1 94 ? -1.485 2.663 27.601 1.00 79.75 94 ASN A C 1
ATOM 701 O O . ASN A 1 94 ? -0.915 2.632 28.695 1.00 79.75 94 ASN A O 1
ATOM 705 N N . LEU A 1 95 ? -1.277 1.717 26.674 1.00 78.00 95 LEU A N 1
ATOM 706 C CA . LEU A 1 95 ? -0.233 0.701 26.827 1.00 78.00 95 LEU A CA 1
ATOM 707 C C . LEU A 1 95 ? 1.114 1.387 27.031 1.00 78.00 95 LEU A C 1
ATOM 709 O O . LEU A 1 95 ? 1.436 2.335 26.305 1.00 78.00 95 LEU A O 1
ATOM 713 N N . ASP A 1 96 ? 1.892 0.870 27.984 1.00 68.50 96 ASP A N 1
ATOM 714 C CA . ASP A 1 96 ? 3.152 1.466 28.410 1.00 68.50 96 ASP A CA 1
ATOM 715 C C . ASP A 1 96 ? 3.986 1.918 27.196 1.00 68.50 96 ASP A C 1
ATOM 717 O O . ASP A 1 96 ? 4.121 1.237 26.167 1.00 68.50 96 ASP A O 1
ATOM 721 N N . LYS A 1 97 ? 4.566 3.114 27.324 1.00 64.62 97 LYS A N 1
ATOM 722 C CA . LYS A 1 97 ? 5.682 3.575 26.481 1.00 64.62 97 LYS A CA 1
ATOM 723 C C . LYS A 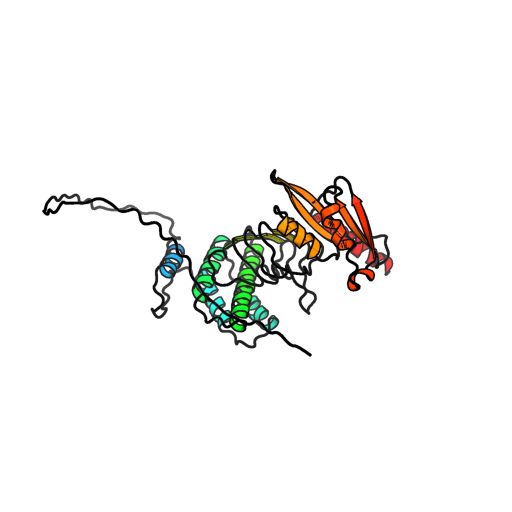1 97 ? 6.797 2.516 26.696 1.00 64.62 97 LYS A C 1
ATOM 725 O O . LYS A 1 97 ? 6.629 1.635 27.483 1.00 64.62 97 LYS A O 1
ATOM 730 N N . SER A 1 98 ? 7.933 2.399 26.034 1.00 61.84 98 SER A N 1
ATOM 731 C CA . SER A 1 98 ? 8.824 1.200 26.207 1.00 61.84 98 SER A CA 1
ATOM 732 C C . SER A 1 98 ? 8.315 -0.112 25.581 1.00 61.84 98 SER A C 1
ATOM 734 O O . SER A 1 98 ? 9.151 -0.960 25.270 1.00 61.84 98 SER A O 1
ATOM 736 N N . TYR A 1 99 ? 7.016 -0.265 25.275 1.00 61.72 99 TYR A N 1
ATOM 737 C CA . TYR A 1 99 ? 6.545 -1.387 24.454 1.00 61.72 99 TYR A CA 1
ATOM 738 C C . TYR A 1 99 ? 7.250 -1.400 23.090 1.00 61.72 99 TYR A C 1
ATOM 740 O O . TYR A 1 99 ? 7.298 -0.387 22.387 1.00 61.72 99 TYR A O 1
ATOM 748 N N . SER A 1 100 ? 7.804 -2.560 22.732 1.00 66.56 100 SER A N 1
ATOM 749 C CA . SER A 1 100 ? 8.330 -2.836 21.396 1.00 66.56 100 SER A CA 1
ATOM 750 C C . SER A 1 100 ? 7.185 -3.032 20.398 1.00 66.56 100 SER A C 1
ATOM 752 O O . SER A 1 100 ? 6.074 -3.388 20.792 1.00 66.56 100 SER A O 1
ATOM 754 N N . PHE A 1 101 ? 7.473 -2.835 19.109 1.00 67.94 101 PHE A N 1
ATOM 755 C CA . PHE A 1 101 ? 6.520 -2.995 18.004 1.00 67.94 101 PHE A CA 1
ATOM 756 C C . PHE A 1 101 ? 5.742 -4.325 18.079 1.00 67.94 101 PHE A C 1
ATOM 758 O O . PHE A 1 101 ? 4.516 -4.321 18.112 1.00 67.94 101 PHE A O 1
ATOM 765 N N . ASP A 1 102 ? 6.432 -5.453 18.273 1.00 66.94 102 ASP A N 1
ATOM 766 C CA . ASP A 1 102 ? 5.801 -6.782 18.385 1.00 66.94 102 ASP A CA 1
ATOM 767 C C . ASP A 1 102 ? 4.822 -6.909 19.557 1.00 66.94 102 ASP A C 1
ATOM 769 O O . ASP A 1 102 ? 3.825 -7.629 19.491 1.00 66.94 102 ASP A O 1
ATOM 773 N N . LYS A 1 103 ? 5.089 -6.194 20.655 1.00 70.56 103 LYS A N 1
ATOM 774 C CA . LYS A 1 103 ? 4.221 -6.211 21.834 1.00 70.56 103 LYS A CA 1
ATOM 775 C C . LYS A 1 103 ? 2.990 -5.318 21.669 1.00 70.56 103 LYS A C 1
ATOM 777 O O . LYS A 1 103 ? 2.073 -5.444 22.473 1.00 70.56 103 LYS A O 1
ATOM 782 N N . LEU A 1 104 ? 2.963 -4.434 20.669 1.00 75.44 104 LEU A N 1
ATOM 783 C CA . LEU A 1 104 ? 1.779 -3.659 20.295 1.00 75.44 104 LEU A CA 1
ATOM 784 C C . LEU A 1 104 ? 0.816 -4.479 19.424 1.00 75.44 104 LEU A C 1
ATOM 786 O O . LEU A 1 104 ? -0.395 -4.343 19.575 1.00 75.44 104 LEU A O 1
ATOM 790 N N . LEU A 1 105 ? 1.341 -5.343 18.549 1.00 79.69 105 LEU A N 1
ATOM 791 C CA . LEU A 1 105 ? 0.528 -6.138 17.622 1.00 79.69 105 LEU A CA 1
ATOM 792 C C . LEU A 1 105 ? -0.424 -7.083 18.353 1.00 79.69 105 LEU A C 1
ATOM 794 O O . LEU A 1 105 ? -1.617 -7.106 18.070 1.00 79.69 105 LEU A O 1
ATOM 798 N N . LYS A 1 106 ? 0.095 -7.818 19.343 1.00 81.50 106 LYS A N 1
ATOM 799 C CA . LYS A 1 106 ? -0.673 -8.840 20.060 1.00 81.50 106 LYS A CA 1
ATOM 800 C C . LYS A 1 106 ? -1.944 -8.280 20.733 1.00 81.50 106 LYS A C 1
ATOM 802 O O . LYS A 1 106 ? -3.010 -8.826 20.472 1.00 81.50 106 LYS A O 1
ATOM 807 N N . PRO A 1 107 ? -1.893 -7.189 21.526 1.00 81.25 107 PRO A N 1
ATOM 808 C CA . PRO A 1 107 ? -3.099 -6.563 22.061 1.00 81.25 107 PRO A CA 1
ATOM 809 C C . PRO A 1 107 ? -4.096 -6.144 20.981 1.00 81.25 107 PRO A C 1
ATOM 811 O O . PRO A 1 107 ? -5.285 -6.387 21.145 1.00 81.25 107 PRO A O 1
ATOM 814 N N . VAL A 1 108 ? -3.641 -5.547 19.875 1.00 84.19 108 VAL A N 1
ATOM 815 C CA . VAL A 1 108 ? -4.533 -5.136 18.775 1.00 84.19 108 VAL A CA 1
ATOM 816 C C . VAL A 1 108 ? -5.225 -6.353 18.158 1.00 84.19 108 VAL A C 1
ATOM 818 O O . VAL A 1 108 ? -6.442 -6.345 17.989 1.00 84.19 108 VAL A O 1
ATOM 821 N N . ASP A 1 109 ? -4.469 -7.412 17.869 1.00 83.88 109 ASP A N 1
ATOM 822 C CA . ASP A 1 109 ? -4.987 -8.627 17.240 1.00 83.88 109 ASP A CA 1
ATOM 823 C C . ASP A 1 109 ? -5.932 -9.430 18.138 1.00 83.88 109 ASP A C 1
ATOM 825 O O . ASP A 1 109 ? -6.900 -9.998 17.636 1.00 83.88 109 ASP A O 1
ATOM 829 N N . GLU A 1 110 ? -5.658 -9.491 19.442 1.00 83.62 110 GLU A N 1
ATOM 830 C CA . GLU A 1 110 ? -6.459 -10.263 20.398 1.00 83.62 110 GLU A CA 1
ATOM 831 C C . GLU A 1 110 ? -7.714 -9.517 20.855 1.00 83.62 110 GLU A C 1
ATOM 833 O O . GLU A 1 110 ? -8.713 -10.151 21.195 1.00 83.62 110 GLU A O 1
ATOM 838 N N . THR A 1 111 ? -7.675 -8.182 20.892 1.00 82.25 111 THR A N 1
ATOM 839 C CA . THR A 1 111 ? -8.782 -7.390 21.440 1.00 82.25 111 THR A CA 1
ATOM 840 C C . THR A 1 111 ? -9.741 -6.892 20.377 1.00 82.25 111 THR A C 1
ATOM 842 O O . THR A 1 111 ? -10.933 -6.806 20.664 1.00 82.25 111 THR A O 1
ATOM 845 N N . LEU A 1 112 ? -9.277 -6.557 19.171 1.00 91.12 112 LEU A N 1
ATOM 846 C CA . LEU A 1 112 ? -10.121 -5.947 18.149 1.00 91.12 112 LEU A CA 1
ATOM 847 C C . LEU A 1 112 ? -10.794 -7.019 17.291 1.00 91.12 112 LEU A C 1
ATOM 849 O O . LEU A 1 112 ? -10.129 -7.757 16.564 1.00 91.12 112 LEU A O 1
ATOM 853 N N . THR A 1 113 ? -12.119 -7.095 17.378 1.00 92.31 113 THR A N 1
ATOM 854 C CA . THR A 1 113 ? -12.934 -8.110 16.686 1.00 92.31 113 THR A CA 1
ATOM 855 C C . THR A 1 113 ? -14.144 -7.510 15.980 1.00 92.31 113 THR A C 1
ATOM 857 O O . THR A 1 113 ? -14.823 -8.193 15.217 1.00 92.31 113 THR A O 1
ATOM 860 N N . GLU A 1 114 ? -14.422 -6.233 16.226 1.00 93.62 114 GLU A N 1
ATOM 861 C CA . GLU A 1 114 ? -15.537 -5.505 15.652 1.00 93.62 114 GLU A CA 1
ATOM 862 C C . GLU A 1 114 ? -15.351 -5.320 14.147 1.00 93.62 114 GLU A C 1
ATOM 864 O O . GLU A 1 114 ? -14.346 -4.785 13.675 1.00 93.62 114 GLU A O 1
ATOM 869 N N . VAL A 1 115 ? -16.372 -5.727 13.400 1.00 95.06 115 VAL A N 1
ATOM 870 C CA . VAL A 1 115 ? -16.482 -5.464 11.970 1.00 95.06 115 VAL A CA 1
ATOM 871 C C . VAL A 1 115 ? -17.216 -4.141 11.795 1.00 95.06 115 VAL A C 1
ATOM 873 O O . VAL A 1 115 ? -18.359 -3.996 12.225 1.00 95.06 115 VAL A O 1
ATOM 876 N N . LEU A 1 116 ? -16.551 -3.182 11.160 1.00 94.88 116 LEU A N 1
ATOM 877 C CA . LEU A 1 116 ? -17.114 -1.884 10.796 1.00 94.88 116 LEU A CA 1
ATOM 878 C C . LEU A 1 116 ? -17.248 -1.780 9.276 1.00 94.88 116 LEU A C 1
ATOM 880 O O . LEU A 1 116 ? -16.495 -2.424 8.545 1.00 94.88 116 LEU A O 1
ATOM 884 N N . THR A 1 117 ? -18.167 -0.949 8.788 1.00 95.75 117 THR A N 1
ATOM 885 C CA . THR A 1 117 ? -18.225 -0.623 7.356 1.00 95.75 117 THR A CA 1
ATOM 886 C C . THR A 1 117 ? -17.027 0.254 6.952 1.00 95.75 117 THR A C 1
ATOM 888 O O . THR A 1 117 ? -16.427 0.905 7.813 1.00 95.75 117 THR A O 1
ATOM 891 N N . PRO A 1 118 ? -16.664 0.330 5.656 1.00 97.69 118 PRO A N 1
ATOM 892 C CA . PRO A 1 118 ? -15.606 1.231 5.196 1.00 97.69 118 PRO A CA 1
ATOM 893 C C . PRO A 1 118 ? -15.838 2.694 5.596 1.00 97.69 118 PRO A C 1
ATOM 895 O O . PRO A 1 118 ? -14.897 3.396 5.969 1.00 97.69 118 PRO A O 1
ATOM 898 N N . GLU A 1 119 ? -17.095 3.137 5.563 1.00 94.56 119 GLU A N 1
ATOM 899 C CA . GLU A 1 119 ? -17.485 4.488 5.957 1.00 94.56 119 GLU A CA 1
ATOM 900 C C . GLU A 1 119 ? -17.279 4.720 7.461 1.00 94.56 119 GLU A C 1
ATOM 902 O O . GLU A 1 119 ? -16.675 5.718 7.859 1.00 94.56 119 GLU A O 1
ATOM 907 N N . ASP A 1 120 ? -17.709 3.776 8.300 1.00 93.88 120 ASP A N 1
ATOM 908 C CA . ASP A 1 120 ? -17.529 3.860 9.752 1.00 93.88 120 ASP A CA 1
ATOM 909 C C . ASP A 1 120 ? -16.054 3.852 10.152 1.00 93.88 120 ASP A C 1
ATOM 911 O O . ASP A 1 120 ? -15.657 4.598 11.048 1.00 93.88 120 ASP A O 1
ATOM 915 N N . ILE A 1 121 ? -15.217 3.068 9.464 1.00 96.62 121 ILE A N 1
ATOM 916 C CA . ILE A 1 121 ? -13.760 3.087 9.664 1.00 96.62 121 ILE A CA 1
ATOM 917 C C . ILE A 1 121 ? -13.203 4.473 9.353 1.00 96.62 121 ILE A C 1
ATOM 919 O O . ILE A 1 121 ? -12.427 5.004 10.148 1.00 96.62 121 ILE A O 1
ATOM 923 N N . GLY A 1 122 ? -13.619 5.082 8.239 1.00 94.25 122 GLY A N 1
ATOM 924 C CA . GLY A 1 122 ? -13.220 6.443 7.887 1.00 94.25 122 GLY A CA 1
ATOM 925 C C . GLY A 1 122 ? -13.577 7.446 8.988 1.00 94.25 122 GLY A C 1
ATOM 926 O O . GLY A 1 122 ? -12.749 8.278 9.364 1.00 94.25 122 GLY A O 1
ATOM 927 N N . LYS A 1 123 ? -14.774 7.324 9.569 1.00 90.88 123 LYS A N 1
ATOM 928 C CA . LYS A 1 123 ? -15.255 8.201 10.644 1.00 90.88 123 LYS A CA 1
ATOM 929 C C . LYS A 1 123 ? -14.521 7.966 11.971 1.00 90.88 123 LYS A C 1
ATOM 931 O O . LYS A 1 123 ? -14.066 8.932 12.580 1.00 90.88 123 LYS A O 1
ATOM 936 N N . VAL A 1 124 ? -14.320 6.711 12.386 1.00 93.06 124 VAL A N 1
ATOM 937 C CA . VAL A 1 124 ? -13.498 6.354 13.563 1.00 93.06 124 VAL A CA 1
ATOM 938 C C . VAL A 1 124 ? -12.081 6.891 13.408 1.00 93.06 124 VAL A C 1
ATOM 940 O O . VAL A 1 124 ? -11.539 7.480 14.340 1.00 93.06 124 VAL A O 1
ATOM 943 N N . PHE A 1 125 ? -11.498 6.748 12.219 1.00 93.81 125 PHE A N 1
ATOM 944 C CA . PHE A 1 125 ? -10.174 7.271 11.922 1.00 93.81 125 PHE A CA 1
ATOM 945 C C . PHE A 1 125 ? -10.107 8.793 12.105 1.00 93.81 125 PHE A C 1
ATOM 947 O O . PHE A 1 125 ? -9.179 9.275 12.748 1.00 93.81 125 PHE A O 1
ATOM 954 N N . GLN A 1 126 ? -11.107 9.554 11.638 1.00 91.56 126 GLN A N 1
ATOM 955 C CA . GLN A 1 126 ? -11.150 11.006 11.872 1.00 91.56 126 GLN A CA 1
ATOM 956 C C . GLN A 1 126 ? -11.248 11.368 13.359 1.00 91.56 126 GLN A C 1
ATOM 958 O O . GLN A 1 126 ? -10.552 12.279 13.806 1.00 91.56 126 GLN A O 1
ATOM 963 N N . VAL A 1 127 ? -12.072 10.655 14.136 1.00 89.81 127 VAL A N 1
ATOM 964 C CA . VAL A 1 127 ? -12.186 10.886 15.589 1.00 89.81 127 VAL A CA 1
ATOM 965 C C . VAL A 1 127 ? -10.845 10.633 16.280 1.00 89.81 127 VAL A C 1
ATOM 967 O O . VAL A 1 127 ? -10.392 11.467 17.059 1.00 89.81 127 VAL A O 1
ATOM 970 N N . ILE A 1 128 ? -10.169 9.533 15.941 1.00 90.56 128 ILE A N 1
ATOM 971 C CA . ILE A 1 128 ? -8.843 9.190 16.472 1.00 90.56 128 ILE A CA 1
ATOM 972 C C . ILE A 1 128 ? -7.810 10.280 16.163 1.00 90.56 128 ILE A C 1
ATOM 974 O O . ILE A 1 128 ? -7.040 10.674 17.043 1.00 90.56 128 ILE A O 1
ATOM 978 N N . LEU A 1 129 ? -7.780 10.770 14.920 1.00 88.69 129 LEU A N 1
ATOM 979 C CA . LEU A 1 129 ? -6.870 11.846 14.533 1.00 88.69 129 LEU A CA 1
ATOM 980 C C . LEU A 1 129 ? -7.126 13.096 15.375 1.00 88.69 129 LEU A C 1
ATOM 982 O O . LEU A 1 129 ? -6.187 13.608 15.976 1.00 88.69 129 LEU A O 1
ATOM 986 N N . TYR A 1 130 ? -8.390 13.512 15.491 1.00 85.56 130 TYR A N 1
ATOM 987 C CA . TYR A 1 130 ? -8.791 14.680 16.271 1.00 85.56 130 TYR A CA 1
ATOM 988 C C . TYR A 1 130 ? -8.419 14.555 17.760 1.00 85.56 130 TYR A C 1
ATOM 990 O O . TYR A 1 130 ? -7.819 15.461 18.334 1.00 85.56 130 TYR A O 1
ATOM 998 N N . GLU A 1 131 ? -8.717 13.420 18.399 1.00 82.44 131 GLU A N 1
ATOM 999 C CA . GLU A 1 131 ? -8.461 13.220 19.834 1.00 82.44 131 GLU A CA 1
ATOM 1000 C C . GLU A 1 131 ? -6.974 13.210 20.205 1.00 82.44 131 GLU A C 1
ATOM 1002 O O . GLU A 1 131 ? -6.629 13.492 21.358 1.00 82.44 131 GLU A O 1
ATOM 1007 N N . THR A 1 132 ? -6.111 12.891 19.237 1.00 82.19 132 THR A N 1
ATOM 1008 C CA . THR A 1 132 ? -4.659 12.765 19.414 1.00 82.19 132 THR A CA 1
ATOM 1009 C C . THR A 1 132 ? -3.872 13.980 18.911 1.00 82.19 132 THR A C 1
ATOM 1011 O O . THR A 1 132 ? -2.637 13.952 18.942 1.00 82.19 132 THR A O 1
ATOM 1014 N N . GLU A 1 133 ? -4.536 15.054 18.463 1.00 78.62 133 GLU A N 1
ATOM 1015 C CA . GLU A 1 133 ? -3.860 16.262 17.963 1.00 78.62 133 GLU A CA 1
ATOM 1016 C C . GLU A 1 133 ? -3.101 17.037 19.046 1.00 78.62 133 GLU A C 1
ATOM 1018 O O . GLU A 1 133 ? -2.025 17.566 18.764 1.00 78.62 133 GLU A O 1
ATOM 1023 N N . ASP A 1 134 ? -3.647 17.100 20.263 1.00 72.12 134 ASP A N 1
ATOM 1024 C CA . ASP A 1 134 ? -3.126 17.945 21.352 1.00 72.12 134 ASP A CA 1
ATOM 1025 C C . ASP A 1 134 ? -2.071 17.242 22.225 1.00 72.12 134 ASP A C 1
ATOM 1027 O O . ASP A 1 134 ? -1.504 17.842 23.139 1.00 72.12 134 ASP A O 1
ATOM 1031 N N . GLU A 1 135 ? -1.792 15.964 21.957 1.00 67.38 135 GLU A N 1
ATOM 1032 C CA . GLU A 1 135 ? -0.778 15.203 22.688 1.00 67.38 135 GLU A CA 1
ATOM 1033 C C . GLU A 1 135 ? 0.625 15.795 22.450 1.00 67.38 135 GLU A C 1
ATOM 1035 O O . GLU A 1 135 ? 1.028 15.934 21.285 1.00 67.38 135 GLU A O 1
ATOM 1040 N N . PRO A 1 136 ? 1.400 16.109 23.516 1.00 62.94 136 PRO A N 1
ATOM 1041 C CA . PRO A 1 136 ? 2.705 16.746 23.401 1.00 62.94 136 PRO A CA 1
ATOM 1042 C C . PRO A 1 136 ? 3.631 15.995 22.441 1.00 62.94 136 PRO A C 1
ATOM 1044 O O . PRO A 1 136 ? 3.949 14.813 22.624 1.00 62.94 136 PRO A O 1
ATOM 1047 N N . ILE A 1 137 ? 4.078 16.717 21.416 1.00 59.25 137 ILE A N 1
ATOM 1048 C CA . ILE A 1 137 ? 5.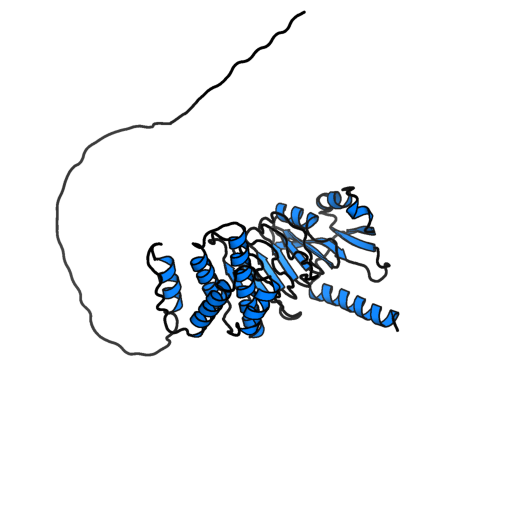014 16.229 20.408 1.00 59.25 137 ILE A CA 1
ATOM 1049 C C . ILE A 1 137 ? 6.429 16.474 20.932 1.00 59.25 137 ILE A C 1
ATOM 1051 O O . ILE A 1 137 ? 7.029 17.516 20.681 1.00 59.25 137 ILE A O 1
ATOM 1055 N N . ASP A 1 138 ? 6.979 15.502 21.655 1.00 62.34 138 ASP A N 1
ATOM 1056 C CA . ASP A 1 138 ? 8.394 15.198 21.463 1.00 62.34 138 ASP A CA 1
ATOM 1057 C C . ASP A 1 138 ? 8.509 14.164 20.332 1.00 62.34 138 ASP A C 1
ATOM 1059 O O . ASP A 1 138 ? 7.572 13.404 20.057 1.00 62.34 138 ASP A O 1
ATOM 1063 N N . GLN A 1 139 ? 9.624 14.193 19.602 1.00 56.94 139 GLN A N 1
ATOM 1064 C CA . GLN A 1 139 ? 9.772 13.433 18.357 1.00 56.94 139 GLN A CA 1
ATOM 1065 C C . GLN A 1 139 ? 9.540 11.924 18.570 1.00 56.94 139 GLN A C 1
ATOM 1067 O O . GLN A 1 139 ? 8.902 11.270 17.754 1.00 56.94 139 GLN A O 1
ATOM 1072 N N . TRP A 1 140 ? 9.947 11.396 19.726 1.00 57.44 140 TRP A N 1
ATOM 1073 C CA . TRP A 1 140 ? 9.809 9.982 20.075 1.00 57.44 140 TRP A CA 1
ATOM 1074 C C . TRP A 1 140 ? 8.367 9.568 20.415 1.00 57.44 140 TRP A C 1
ATOM 1076 O O . TRP A 1 140 ? 7.928 8.467 20.074 1.00 57.44 140 TRP A O 1
ATOM 1086 N N . ASN A 1 141 ? 7.612 10.428 21.100 1.00 62.34 141 ASN A N 1
ATOM 1087 C CA . ASN A 1 141 ? 6.216 10.177 21.452 1.00 62.34 141 ASN A CA 1
ATOM 1088 C C . ASN A 1 141 ? 5.296 10.306 20.224 1.00 62.34 141 ASN A C 1
ATOM 1090 O O . ASN A 1 141 ? 4.350 9.531 20.078 1.00 62.34 141 ASN A O 1
ATOM 1094 N N . SER A 1 142 ? 5.609 11.228 19.306 1.00 66.38 142 SER A N 1
ATOM 1095 C CA . SER A 1 142 ? 4.845 11.420 18.068 1.00 66.38 142 SER A CA 1
ATOM 1096 C C . SER A 1 142 ? 4.883 10.201 17.150 1.00 66.38 142 SER A C 1
ATOM 1098 O O . SER A 1 142 ? 3.829 9.776 16.669 1.00 66.38 142 SER A O 1
ATOM 1100 N N . ASP A 1 143 ? 6.061 9.599 16.969 1.00 73.62 143 ASP A N 1
ATOM 1101 C CA . ASP A 1 143 ? 6.226 8.422 16.112 1.00 73.62 143 ASP A CA 1
ATOM 1102 C C . ASP A 1 143 ? 5.433 7.225 16.648 1.00 73.62 143 ASP A C 1
ATOM 1104 O O . ASP A 1 143 ? 4.813 6.481 15.892 1.00 73.62 143 ASP A O 1
ATOM 1108 N N . ARG A 1 144 ? 5.367 7.056 17.973 1.00 78.75 144 ARG A N 1
ATOM 1109 C CA . ARG A 1 144 ? 4.624 5.950 18.596 1.00 78.75 144 ARG A CA 1
ATOM 1110 C C . ARG A 1 144 ? 3.117 6.075 18.439 1.00 78.75 144 ARG A C 1
ATOM 1112 O O . ARG A 1 144 ? 2.460 5.072 18.173 1.00 78.75 144 ARG A O 1
ATOM 1119 N N . ILE A 1 145 ? 2.566 7.276 18.607 1.00 84.44 145 ILE A N 1
ATOM 1120 C CA . ILE A 1 145 ? 1.131 7.507 18.402 1.00 84.44 145 ILE A CA 1
ATOM 1121 C C . ILE A 1 145 ? 0.783 7.268 16.929 1.00 84.44 145 ILE A C 1
ATOM 1123 O O . ILE A 1 145 ? -0.153 6.525 16.642 1.00 84.44 145 ILE A O 1
ATOM 1127 N N . ALA A 1 146 ? 1.580 7.809 16.000 1.00 86.00 146 ALA A N 1
ATOM 1128 C CA . ALA A 1 146 ? 1.396 7.596 14.565 1.00 86.00 146 ALA A CA 1
ATOM 1129 C C . ALA A 1 146 ? 1.402 6.100 14.191 1.00 86.00 146 ALA A C 1
ATOM 1131 O O . ALA A 1 146 ? 0.507 5.643 13.483 1.00 86.00 146 ALA A O 1
ATOM 1132 N N . GLN A 1 147 ? 2.352 5.328 14.728 1.00 86.31 147 GLN A N 1
ATOM 1133 C CA . GLN A 1 147 ? 2.432 3.872 14.545 1.00 86.31 147 GLN A CA 1
ATOM 1134 C C . GLN A 1 147 ? 1.197 3.140 15.082 1.00 86.31 147 GLN A C 1
ATOM 1136 O O . GLN A 1 147 ? 0.635 2.284 14.398 1.00 86.31 147 GLN A O 1
ATOM 1141 N N . ARG A 1 148 ? 0.753 3.481 16.300 1.00 88.56 148 ARG A N 1
ATOM 1142 C CA . ARG A 1 148 ? -0.426 2.868 16.936 1.00 88.56 148 ARG A CA 1
ATOM 1143 C C . ARG A 1 148 ? -1.689 3.110 16.123 1.00 88.56 148 ARG A C 1
ATOM 1145 O O . ARG A 1 148 ? -2.451 2.172 15.915 1.00 88.56 148 ARG A O 1
ATOM 1152 N N . ILE A 1 149 ? -1.871 4.332 15.625 1.00 91.50 149 ILE A N 1
ATOM 1153 C CA . ILE A 1 149 ? -2.997 4.688 14.758 1.00 91.50 149 ILE A CA 1
ATOM 1154 C C . ILE A 1 149 ? -2.977 3.840 13.480 1.00 91.50 149 ILE A C 1
ATOM 1156 O O . ILE A 1 149 ? -3.987 3.220 13.153 1.00 91.50 149 ILE A O 1
ATOM 1160 N N . GLY A 1 150 ? -1.838 3.773 12.781 1.00 92.44 150 GLY A N 1
ATOM 1161 C CA . GLY A 1 150 ? -1.723 3.025 11.526 1.00 92.44 150 GLY A CA 1
ATOM 1162 C C . GLY A 1 150 ? -1.978 1.528 11.674 1.00 92.44 150 GLY A C 1
ATOM 1163 O O . GLY A 1 150 ? -2.748 0.958 10.902 1.00 92.44 150 GLY A O 1
ATOM 1164 N N . ILE A 1 151 ? -1.404 0.890 12.696 1.00 91.56 151 ILE A N 1
ATOM 1165 C CA . ILE A 1 151 ? -1.626 -0.539 12.977 1.00 91.56 151 ILE A CA 1
ATOM 1166 C C . ILE A 1 151 ? -3.092 -0.799 13.332 1.00 91.56 151 ILE A C 1
ATOM 1168 O O . ILE A 1 151 ? -3.706 -1.718 12.789 1.00 91.56 151 ILE A O 1
ATOM 1172 N N . PHE A 1 152 ? -3.666 0.024 14.211 1.00 94.06 152 PHE A N 1
ATOM 1173 C CA . PHE A 1 152 ? -5.048 -0.131 14.655 1.00 94.06 152 PHE A CA 1
ATOM 1174 C C . PHE A 1 152 ? -6.041 -0.004 13.497 1.00 94.06 152 PHE A C 1
ATOM 1176 O O . PHE A 1 152 ? -6.890 -0.876 13.310 1.00 94.06 152 PHE A O 1
ATOM 1183 N N . VAL A 1 153 ? -5.910 1.044 12.677 1.00 95.94 153 VAL A N 1
ATOM 1184 C CA . VAL A 1 153 ? -6.811 1.242 11.535 1.00 95.94 153 VAL A CA 1
ATOM 1185 C C . VAL A 1 153 ? -6.621 0.156 10.477 1.00 95.94 153 VAL A C 1
ATOM 1187 O O . VAL A 1 153 ? -7.600 -0.300 9.894 1.00 95.94 153 VAL A O 1
ATOM 1190 N N . SER A 1 154 ? -5.394 -0.339 10.281 1.00 96.00 154 SER A N 1
ATOM 1191 C CA . SER A 1 154 ? -5.135 -1.463 9.370 1.00 96.00 154 SER A CA 1
ATOM 1192 C C . SER A 1 154 ? -5.838 -2.738 9.842 1.00 96.00 154 SER A C 1
ATOM 1194 O O . SER A 1 154 ? -6.429 -3.446 9.031 1.00 96.00 154 SER A O 1
ATOM 1196 N N . LYS A 1 155 ? -5.873 -3.005 11.154 1.00 96.25 155 LYS A N 1
ATOM 1197 C CA . LYS A 1 155 ? -6.628 -4.142 11.698 1.00 96.25 155 LYS A CA 1
ATOM 1198 C C . LYS A 1 155 ? -8.132 -4.014 11.442 1.00 96.25 155 LYS A C 1
ATOM 1200 O O . LYS A 1 155 ? -8.746 -4.992 11.025 1.00 96.25 155 LYS A O 1
ATOM 1205 N N . LEU A 1 156 ? -8.716 -2.830 11.646 1.00 97.44 156 LEU A N 1
ATOM 1206 C CA . LEU A 1 156 ? -10.132 -2.581 11.333 1.00 97.44 156 LEU A CA 1
ATOM 1207 C C . LEU A 1 156 ? -10.434 -2.812 9.850 1.00 97.44 156 LEU A C 1
ATOM 1209 O O . LEU A 1 156 ? -11.420 -3.466 9.514 1.00 97.44 156 LEU A O 1
ATOM 1213 N N . VAL A 1 157 ? -9.563 -2.307 8.972 1.00 98.50 157 VAL A N 1
ATOM 1214 C CA . VAL A 1 157 ? -9.664 -2.512 7.523 1.00 98.50 157 VAL A CA 1
ATOM 1215 C C . VAL A 1 157 ? -9.622 -4.001 7.183 1.00 98.50 157 VAL A C 1
ATOM 1217 O O . VAL A 1 157 ? -10.475 -4.468 6.432 1.00 98.50 157 VAL A O 1
ATOM 1220 N N . GLN A 1 158 ? -8.697 -4.767 7.773 1.00 98.12 158 GLN A N 1
ATOM 1221 C CA . GLN A 1 158 ? -8.621 -6.209 7.539 1.00 98.12 158 GLN A CA 1
ATOM 1222 C C . GLN A 1 158 ? -9.893 -6.935 7.993 1.00 98.12 158 GLN A C 1
ATOM 1224 O O . GLN A 1 158 ? -10.457 -7.704 7.221 1.00 98.12 158 GLN A O 1
ATOM 1229 N N . LEU A 1 159 ? -10.381 -6.662 9.210 1.00 97.62 159 LEU A N 1
ATOM 1230 C CA . LEU A 1 159 ? -11.605 -7.278 9.742 1.00 97.62 159 LEU A CA 1
ATOM 1231 C C . LEU A 1 159 ? -12.824 -6.978 8.857 1.00 97.62 159 LEU A C 1
ATOM 1233 O O . LEU A 1 159 ? -13.632 -7.862 8.578 1.00 97.62 159 LEU A O 1
ATOM 1237 N N . SER A 1 160 ? -12.940 -5.735 8.388 1.00 98.25 160 SER A N 1
ATOM 1238 C CA . SER A 1 160 ? -14.002 -5.313 7.474 1.00 98.25 160 SER A CA 1
ATOM 1239 C C . SER A 1 160 ? -13.900 -6.000 6.113 1.00 98.25 160 SER A C 1
ATOM 1241 O O . SER A 1 160 ? -14.900 -6.480 5.572 1.00 98.25 160 SER A O 1
ATOM 1243 N N . TYR A 1 161 ? -12.683 -6.117 5.579 1.00 98.62 161 TYR A N 1
ATOM 1244 C CA . TYR A 1 161 ? -12.432 -6.816 4.326 1.00 98.62 161 TYR A CA 1
ATOM 1245 C C . TYR A 1 161 ? -12.795 -8.303 4.411 1.00 98.62 161 TYR A C 1
ATOM 1247 O O . TYR A 1 161 ? -13.462 -8.824 3.508 1.00 98.62 161 TYR A O 1
ATOM 1255 N N . ASP A 1 162 ? -12.408 -8.972 5.499 1.00 98.06 162 ASP A N 1
ATOM 1256 C CA . ASP A 1 162 ? -12.707 -10.384 5.759 1.00 98.06 162 ASP A CA 1
ATOM 1257 C C . ASP A 1 162 ? -14.219 -10.634 5.886 1.00 98.06 162 ASP A C 1
ATOM 1259 O O . ASP A 1 162 ? -14.710 -11.693 5.495 1.00 98.06 162 ASP A O 1
ATOM 1263 N N . ALA A 1 163 ? -14.978 -9.633 6.341 1.00 97.75 163 ALA A N 1
ATOM 1264 C CA . ALA A 1 163 ? -16.441 -9.654 6.383 1.00 97.75 163 ALA A CA 1
ATOM 1265 C C . ALA A 1 163 ? -17.124 -9.351 5.033 1.00 97.75 163 ALA A C 1
ATOM 1267 O O . ALA A 1 163 ? -18.351 -9.353 4.945 1.00 97.75 163 ALA A O 1
ATOM 1268 N N . GLY A 1 164 ? -16.352 -9.109 3.970 1.00 97.75 164 GLY A N 1
ATOM 1269 C CA . GLY A 1 164 ? -16.856 -8.907 2.609 1.00 97.75 164 GLY A CA 1
ATOM 1270 C C . GLY A 1 164 ? -16.897 -7.451 2.139 1.00 97.75 164 GLY A C 1
ATOM 1271 O O . GLY A 1 164 ? -17.250 -7.211 0.984 1.00 97.75 164 GLY A O 1
ATOM 1272 N N . HIS A 1 165 ? -16.495 -6.486 2.967 1.00 98.44 165 HIS A N 1
ATOM 1273 C CA . HIS A 1 165 ? -16.379 -5.086 2.549 1.00 98.44 165 HIS A CA 1
ATOM 1274 C C . HIS A 1 165 ? -15.080 -4.821 1.762 1.00 98.44 165 HIS A C 1
ATOM 1276 O O . HIS A 1 165 ? -14.184 -5.667 1.703 1.00 98.44 165 HIS A O 1
ATOM 1282 N N . ASN A 1 166 ? -14.987 -3.667 1.095 1.00 98.12 166 ASN A N 1
ATOM 1283 C CA . ASN A 1 166 ? -13.793 -3.220 0.370 1.00 98.12 166 ASN A CA 1
ATOM 1284 C C . ASN A 1 166 ? -13.841 -1.699 0.119 1.00 98.12 166 ASN A C 1
ATOM 1286 O O . ASN A 1 166 ? -14.763 -1.038 0.590 1.00 98.12 166 ASN A O 1
ATOM 1290 N N . ASP A 1 167 ? -12.882 -1.172 -0.650 1.00 97.94 167 ASP A N 1
ATOM 1291 C CA . ASP A 1 167 ? -12.862 0.217 -1.136 1.00 97.94 167 ASP A CA 1
ATOM 1292 C C . ASP A 1 167 ? -12.825 1.242 0.017 1.00 97.94 167 ASP A C 1
ATOM 1294 O O . ASP A 1 167 ? -13.655 2.143 0.140 1.00 97.94 167 ASP A O 1
ATOM 1298 N N . PHE A 1 168 ? -11.833 1.082 0.894 1.00 98.50 168 PHE A N 1
ATOM 1299 C CA . PHE A 1 168 ? -11.654 1.891 2.098 1.00 98.50 168 PHE A CA 1
ATOM 1300 C C . PHE A 1 168 ? -11.090 3.277 1.781 1.00 98.50 168 PHE A C 1
ATOM 1302 O O . PHE A 1 168 ? -10.215 3.412 0.928 1.00 98.50 168 PHE A O 1
ATOM 1309 N N . LEU A 1 169 ? -11.527 4.297 2.524 1.00 97.50 169 LEU A N 1
ATOM 1310 C CA . LEU A 1 169 ? -11.015 5.664 2.421 1.00 97.50 169 LEU A CA 1
ATOM 1311 C C . LEU A 1 169 ? -10.502 6.155 3.777 1.00 97.50 169 LEU A C 1
ATOM 1313 O O . LEU A 1 169 ? -11.255 6.228 4.745 1.00 97.50 169 LEU A O 1
ATOM 1317 N N . LEU A 1 170 ? -9.233 6.561 3.822 1.00 96.12 170 LEU A N 1
ATOM 1318 C CA . LEU A 1 170 ? -8.610 7.216 4.969 1.00 96.12 170 LEU A CA 1
ATOM 1319 C C . LEU A 1 170 ? -8.165 8.628 4.579 1.00 96.12 170 LEU A C 1
ATOM 1321 O O . LEU A 1 170 ? -7.366 8.808 3.663 1.00 96.12 170 LEU A O 1
ATOM 1325 N N . VAL A 1 171 ? -8.660 9.644 5.285 1.00 94.62 171 VAL A N 1
ATOM 1326 C CA . VAL A 1 171 ? -8.315 11.050 5.025 1.00 94.62 171 VAL A CA 1
ATOM 1327 C C . VAL A 1 171 ? -7.325 11.536 6.081 1.00 94.62 171 VAL A C 1
ATOM 1329 O O . VAL A 1 171 ? -7.650 11.588 7.262 1.00 94.62 171 VAL A O 1
ATOM 1332 N N . THR A 1 172 ? -6.113 11.898 5.667 1.00 90.50 172 THR A N 1
ATOM 1333 C CA . THR A 1 172 ? -5.047 12.414 6.546 1.00 90.50 172 THR A CA 1
ATOM 1334 C C . THR A 1 172 ? -4.684 13.872 6.264 1.00 90.50 172 THR A C 1
ATOM 1336 O O . THR A 1 172 ? -3.897 14.450 7.006 1.00 90.50 172 THR A O 1
ATOM 1339 N N . GLN A 1 173 ? -5.255 14.487 5.221 1.00 84.88 173 GLN A N 1
ATOM 1340 C CA . GLN A 1 173 ? -4.957 15.855 4.766 1.00 84.88 173 GLN A CA 1
ATOM 1341 C C . GLN A 1 173 ? -4.932 16.901 5.891 1.00 84.88 173 GLN A C 1
ATOM 1343 O O . GLN A 1 173 ? -4.080 17.787 5.878 1.00 84.88 173 GLN A O 1
ATOM 1348 N N . ASN A 1 174 ? -5.876 16.816 6.828 1.00 76.81 174 ASN A N 1
ATOM 1349 C CA . ASN A 1 174 ? -6.064 17.827 7.870 1.00 76.81 174 ASN A CA 1
ATOM 1350 C C . ASN A 1 174 ? -5.356 17.473 9.184 1.00 76.81 174 ASN A C 1
ATOM 1352 O O . ASN A 1 174 ? -5.401 18.254 10.128 1.00 76.81 174 ASN A O 1
ATOM 1356 N N . SER A 1 175 ? -4.700 16.314 9.252 1.00 80.88 175 SER A N 1
ATOM 1357 C CA . SER A 1 175 ? -4.002 15.883 10.455 1.00 80.88 175 SER A CA 1
ATOM 1358 C C . SER A 1 175 ? -2.713 16.677 10.638 1.00 80.88 175 SER A C 1
ATOM 1360 O O . SER A 1 175 ? -1.868 16.739 9.743 1.00 80.88 175 SER A O 1
ATOM 1362 N N . LYS A 1 176 ? -2.501 17.207 11.846 1.00 79.06 176 LYS A N 1
ATOM 1363 C CA . LYS A 1 176 ? -1.196 17.756 12.260 1.00 79.06 176 LYS A CA 1
ATOM 1364 C C . LYS A 1 176 ? -0.104 16.680 12.319 1.00 79.06 176 LYS A C 1
ATOM 1366 O O . LYS A 1 176 ? 1.082 17.004 12.302 1.00 79.06 176 LYS A O 1
ATOM 1371 N N . ARG A 1 177 ? -0.496 15.404 12.409 1.00 81.06 177 ARG A N 1
ATOM 1372 C CA . ARG A 1 177 ? 0.393 14.244 12.530 1.00 81.06 177 ARG A CA 1
ATOM 1373 C C . ARG A 1 177 ? 0.424 13.454 11.226 1.00 81.06 177 ARG A C 1
ATOM 1375 O O . ARG A 1 177 ? -0.625 13.096 10.691 1.00 81.06 177 ARG A O 1
ATOM 1382 N N . ILE A 1 178 ? 1.618 13.127 10.742 1.00 83.50 178 ILE A N 1
ATOM 1383 C CA . ILE A 1 178 ? 1.773 12.214 9.608 1.00 83.50 178 ILE A CA 1
ATOM 1384 C C . ILE A 1 178 ? 1.741 10.782 10.149 1.00 83.50 178 ILE A C 1
ATOM 1386 O O . ILE A 1 178 ? 2.463 10.460 11.089 1.00 83.50 178 ILE A O 1
ATOM 1390 N N . ILE A 1 179 ? 0.858 9.946 9.606 1.00 88.12 179 ILE A N 1
ATOM 1391 C CA . ILE A 1 179 ? 0.576 8.613 10.152 1.00 88.12 179 ILE A CA 1
ATOM 1392 C C . ILE A 1 179 ? 1.458 7.559 9.483 1.00 88.12 179 ILE A C 1
ATOM 1394 O O . ILE A 1 179 ? 1.533 7.517 8.249 1.00 88.12 179 ILE A O 1
ATOM 1398 N N . SER A 1 180 ? 2.079 6.714 10.312 1.00 87.69 180 SER A N 1
ATOM 1399 C CA . SER A 1 180 ? 2.956 5.605 9.918 1.00 87.69 180 SER A CA 1
ATOM 1400 C C . SER A 1 180 ? 2.233 4.266 9.888 1.00 87.69 180 SER A C 1
ATOM 1402 O O . SER A 1 180 ? 1.246 4.105 10.594 1.00 87.69 180 SER A O 1
ATOM 1404 N N . TYR A 1 181 ? 2.749 3.282 9.141 1.00 87.94 181 TYR A N 1
ATOM 1405 C CA . TYR A 1 181 ? 2.233 1.896 9.121 1.00 87.94 181 TYR A CA 1
ATOM 1406 C C . TYR A 1 181 ? 0.761 1.763 8.694 1.00 87.94 181 TYR A C 1
ATOM 1408 O O . TYR A 1 181 ? 0.082 0.801 9.059 1.00 87.94 181 TYR A O 1
ATOM 1416 N N . ILE A 1 182 ? 0.250 2.708 7.899 1.00 92.00 182 ILE A N 1
ATOM 1417 C CA . ILE A 1 182 ? -1.038 2.507 7.234 1.00 92.00 182 ILE A CA 1
ATOM 1418 C C . ILE A 1 182 ? -0.903 1.314 6.281 1.00 92.00 182 ILE A C 1
ATOM 1420 O O . ILE A 1 182 ? 0.041 1.217 5.497 1.00 92.00 182 ILE A O 1
ATOM 1424 N N . GLY A 1 183 ? -1.858 0.395 6.345 1.00 92.06 183 GLY A N 1
ATOM 1425 C CA . GLY A 1 183 ? -1.870 -0.804 5.523 1.00 92.06 183 GLY A CA 1
ATOM 1426 C C . GLY A 1 183 ? -0.994 -1.947 6.040 1.00 92.06 183 GLY A C 1
ATOM 1427 O O . GLY A 1 183 ? -0.723 -2.889 5.296 1.00 92.06 183 GLY A O 1
ATOM 1428 N N . TYR A 1 184 ? -0.544 -1.886 7.294 1.00 90.88 184 TYR A N 1
ATOM 1429 C CA . TYR A 1 184 ? 0.245 -2.957 7.892 1.00 90.88 184 TYR A CA 1
ATOM 1430 C C . TYR A 1 184 ? -0.497 -4.304 7.856 1.00 90.88 184 TYR A C 1
ATOM 1432 O O . TYR A 1 184 ? -1.626 -4.407 8.337 1.00 90.88 184 TYR A O 1
ATOM 1440 N N . ASN A 1 185 ? 0.168 -5.336 7.322 1.00 90.88 185 ASN A N 1
ATOM 1441 C CA . ASN A 1 185 ? -0.289 -6.731 7.274 1.00 90.88 185 ASN A CA 1
ATOM 1442 C C . ASN A 1 185 ? -1.684 -6.923 6.643 1.00 90.88 185 ASN A C 1
ATOM 1444 O O . ASN A 1 185 ? -2.383 -7.886 6.962 1.00 90.88 185 ASN A O 1
ATOM 1448 N N . LEU A 1 186 ? -2.081 -6.015 5.747 1.00 95.31 186 LEU A N 1
ATOM 1449 C CA . LEU A 1 186 ? -3.308 -6.150 4.972 1.00 95.31 186 LEU A CA 1
ATOM 1450 C C . LEU A 1 186 ? -3.182 -7.279 3.948 1.00 95.31 186 LEU A C 1
ATOM 1452 O O . LEU A 1 186 ? -2.176 -7.399 3.253 1.00 95.31 186 LEU A O 1
ATOM 1456 N N . LYS A 1 187 ? -4.207 -8.119 3.845 1.00 96.88 187 LYS A N 1
ATOM 1457 C CA . LYS A 1 187 ? -4.232 -9.300 2.985 1.00 96.88 187 LYS A CA 1
ATOM 1458 C C . LYS A 1 187 ? -5.546 -9.348 2.230 1.00 96.88 187 LYS A C 1
ATOM 1460 O O . LYS A 1 187 ? -6.581 -9.711 2.786 1.00 96.88 187 LYS A O 1
ATOM 1465 N N . GLY A 1 188 ? -5.475 -8.988 0.955 1.00 97.44 188 GLY A N 1
ATOM 1466 C CA . GLY A 1 188 ? -6.503 -9.330 -0.012 1.00 97.44 188 GLY A CA 1
ATOM 1467 C C . GLY A 1 188 ? -6.358 -10.770 -0.501 1.00 97.44 188 GLY A C 1
ATOM 1468 O O . GLY A 1 188 ? -5.581 -11.568 0.031 1.00 97.44 188 GLY A O 1
ATOM 1469 N N . THR A 1 189 ? -7.062 -11.086 -1.581 1.00 95.62 189 THR A N 1
ATOM 1470 C CA . THR A 1 189 ? -6.894 -12.346 -2.309 1.00 95.62 189 THR A CA 1
ATOM 1471 C C . THR A 1 189 ? -6.574 -12.080 -3.772 1.00 95.62 189 THR A C 1
ATOM 1473 O O . THR A 1 189 ? -6.816 -10.988 -4.293 1.00 95.62 189 THR A O 1
ATOM 1476 N N . ARG A 1 190 ? -6.068 -13.106 -4.458 1.00 92.62 190 ARG A N 1
ATOM 1477 C CA . ARG A 1 190 ? -5.799 -13.083 -5.900 1.00 92.62 190 ARG A CA 1
ATOM 1478 C C . ARG A 1 190 ? -7.024 -12.632 -6.710 1.00 92.62 190 ARG A C 1
ATOM 1480 O O . ARG A 1 190 ? -6.885 -11.907 -7.691 1.00 92.62 190 ARG A O 1
ATOM 1487 N N . GLU A 1 191 ? -8.218 -13.052 -6.300 1.00 94.00 191 GLU A N 1
ATOM 1488 C CA . GLU A 1 191 ? -9.490 -12.761 -6.971 1.00 94.00 191 GLU A CA 1
ATOM 1489 C C . GLU A 1 191 ? -10.110 -11.430 -6.530 1.00 94.00 191 GLU A C 1
ATOM 1491 O O . GLU A 1 191 ? -10.901 -10.842 -7.268 1.00 94.00 191 GLU A O 1
ATOM 1496 N N . ARG A 1 192 ? -9.772 -10.952 -5.327 1.00 95.69 192 ARG A N 1
ATOM 1497 C CA . ARG A 1 192 ? -10.342 -9.744 -4.731 1.00 95.69 192 ARG A CA 1
ATOM 1498 C C . ARG A 1 192 ? -9.244 -8.960 -4.027 1.00 95.69 192 ARG A C 1
ATOM 1500 O O . ARG A 1 192 ? -8.978 -9.176 -2.849 1.00 95.69 192 ARG A O 1
ATOM 1507 N N . LEU A 1 193 ? -8.634 -8.010 -4.726 1.00 96.94 193 LEU A N 1
ATOM 1508 C CA . LEU A 1 193 ? -7.659 -7.122 -4.096 1.00 96.94 193 LEU A CA 1
ATOM 1509 C C . LEU A 1 193 ? -8.317 -6.312 -2.972 1.00 96.94 193 LEU A C 1
ATOM 1511 O O . LEU A 1 193 ? -9.452 -5.847 -3.122 1.00 96.94 193 LEU A O 1
ATOM 1515 N N . LEU A 1 194 ? -7.602 -6.121 -1.866 1.00 98.50 194 LEU A N 1
ATOM 1516 C CA . LEU A 1 194 ? -8.002 -5.180 -0.822 1.00 98.50 194 LEU A CA 1
ATOM 1517 C C . LEU A 1 194 ? -7.643 -3.767 -1.286 1.00 98.50 194 LEU A C 1
ATOM 1519 O O . LEU A 1 194 ? -6.478 -3.487 -1.560 1.00 98.50 194 LEU A O 1
ATOM 1523 N N . ARG A 1 195 ? -8.637 -2.882 -1.393 1.00 98.44 195 ARG A N 1
ATOM 1524 C CA . ARG A 1 195 ? -8.476 -1.525 -1.927 1.00 98.44 195 ARG A CA 1
ATOM 1525 C C . ARG A 1 195 ? -8.504 -0.474 -0.833 1.00 98.44 195 ARG A C 1
ATOM 1527 O O . ARG A 1 195 ? -9.479 -0.386 -0.091 1.00 98.44 195 ARG A O 1
ATOM 1534 N N . LEU A 1 196 ? -7.461 0.346 -0.776 1.00 97.94 196 LEU A N 1
ATOM 1535 C CA . LEU A 1 196 ? -7.295 1.406 0.211 1.00 97.94 196 LEU A CA 1
ATOM 1536 C C . LEU A 1 196 ? -6.923 2.729 -0.466 1.00 97.94 196 LEU A C 1
ATOM 1538 O O . LEU A 1 196 ? -5.875 2.847 -1.091 1.00 97.94 196 LEU A O 1
ATOM 1542 N N . ASN A 1 197 ? -7.756 3.749 -0.304 1.00 96.56 197 ASN A N 1
ATOM 1543 C CA . ASN A 1 197 ? -7.478 5.109 -0.742 1.00 96.56 197 ASN A CA 1
ATOM 1544 C C . ASN A 1 197 ? -7.039 5.965 0.451 1.00 96.56 197 ASN A C 1
ATOM 1546 O O . ASN A 1 197 ? -7.700 5.986 1.489 1.00 96.56 197 ASN A O 1
ATOM 1550 N N . ILE A 1 198 ? -5.928 6.678 0.296 1.00 94.69 198 ILE A N 1
ATOM 1551 C CA . ILE A 1 198 ? -5.372 7.586 1.292 1.00 94.69 198 ILE A CA 1
ATOM 1552 C C . ILE A 1 198 ? -5.363 8.997 0.708 1.00 94.69 198 ILE A C 1
ATOM 1554 O O . ILE A 1 198 ? -4.582 9.325 -0.193 1.00 94.69 198 ILE A O 1
ATOM 1558 N N . GLN A 1 199 ? -6.215 9.851 1.269 1.00 94.19 199 GLN A N 1
ATOM 1559 C CA . GLN A 1 199 ? -6.295 11.260 0.913 1.00 94.19 199 GLN A CA 1
ATOM 1560 C C . GLN A 1 199 ? -5.507 12.116 1.892 1.00 94.19 199 GLN A C 1
ATOM 1562 O O . GLN A 1 199 ? -5.998 12.512 2.950 1.00 94.19 199 GLN A O 1
ATOM 1567 N N . GLY A 1 200 ? -4.271 12.418 1.517 1.00 89.56 200 GLY A N 1
ATOM 1568 C CA . GLY A 1 200 ? -3.365 13.226 2.315 1.00 89.56 200 GLY A CA 1
ATOM 1569 C C . GLY A 1 200 ? -2.024 12.548 2.539 1.00 89.56 200 GLY A C 1
ATOM 1570 O O . GLY A 1 200 ? -1.643 11.602 1.850 1.00 89.56 200 GLY A O 1
ATOM 1571 N N . ASN A 1 201 ? -1.275 13.112 3.474 1.00 87.06 201 ASN A N 1
ATOM 1572 C CA . ASN A 1 201 ? 0.104 12.738 3.716 1.00 87.06 201 ASN A CA 1
ATOM 1573 C C . ASN A 1 201 ? 0.208 11.476 4.579 1.00 87.06 201 ASN A C 1
ATOM 1575 O O . ASN A 1 201 ? -0.561 11.284 5.523 1.00 87.06 201 ASN A O 1
ATOM 1579 N N . THR A 1 202 ? 1.199 10.642 4.288 1.00 83.81 202 THR A N 1
ATOM 1580 C CA . THR A 1 202 ? 1.586 9.488 5.111 1.00 83.81 202 THR A CA 1
ATOM 1581 C C . THR A 1 202 ? 3.108 9.393 5.164 1.00 83.81 202 THR A C 1
ATOM 1583 O O . THR A 1 202 ? 3.825 10.072 4.423 1.00 83.81 202 THR A O 1
ATOM 1586 N N . VAL A 1 203 ? 3.623 8.605 6.093 1.00 77.19 203 VAL A N 1
ATOM 1587 C CA . VAL A 1 203 ? 5.052 8.440 6.334 1.00 77.19 203 VAL A CA 1
ATOM 1588 C C . VAL A 1 203 ? 5.317 6.982 6.673 1.00 77.19 203 VAL A C 1
ATOM 1590 O O . VAL A 1 203 ? 4.407 6.333 7.146 1.00 77.19 203 VAL A O 1
ATOM 1593 N N . ASP A 1 204 ? 6.522 6.479 6.417 1.00 76.31 204 ASP A N 1
ATOM 1594 C CA . ASP A 1 204 ? 7.050 5.175 6.852 1.00 76.31 204 ASP A CA 1
ATOM 1595 C C . ASP A 1 204 ? 6.161 3.924 6.682 1.00 76.31 204 ASP A C 1
ATOM 1597 O O . ASP A 1 204 ? 5.087 3.770 7.270 1.00 76.31 204 ASP A O 1
ATOM 1601 N N . SER A 1 205 ? 6.713 2.911 6.009 1.00 79.19 205 SER A N 1
ATOM 1602 C CA . SER A 1 205 ? 6.208 1.529 6.058 1.00 79.19 205 SER A CA 1
ATOM 1603 C C . SER A 1 205 ? 4.758 1.368 5.577 1.00 79.19 205 SER A C 1
ATOM 1605 O O . SER A 1 205 ? 4.038 0.479 6.038 1.00 79.19 205 SER A O 1
ATOM 1607 N N . LEU A 1 206 ? 4.337 2.197 4.614 1.00 86.44 206 LEU A N 1
ATOM 1608 C CA . LEU A 1 206 ? 3.058 2.033 3.919 1.00 86.44 206 LEU A CA 1
ATOM 1609 C C . LEU A 1 206 ? 2.967 0.620 3.320 1.00 86.44 206 LEU A C 1
ATOM 1611 O O . LEU A 1 206 ? 3.870 0.204 2.590 1.00 86.44 206 LEU A O 1
ATOM 1615 N N . LEU A 1 207 ? 1.872 -0.089 3.612 1.00 88.38 207 LEU A N 1
ATOM 1616 C CA . LEU A 1 207 ? 1.634 -1.481 3.201 1.00 88.38 207 LEU A CA 1
ATOM 1617 C C . LEU A 1 207 ? 2.743 -2.472 3.605 1.00 88.38 207 LEU A C 1
ATOM 1619 O O . LEU A 1 207 ? 2.952 -3.479 2.928 1.00 88.38 207 LEU A O 1
ATOM 1623 N N . LEU A 1 208 ? 3.464 -2.242 4.706 1.00 86.31 208 LEU A N 1
ATOM 1624 C CA . LEU A 1 208 ? 4.400 -3.249 5.212 1.00 86.31 208 LEU A CA 1
ATOM 1625 C C . LEU A 1 208 ? 3.679 -4.593 5.441 1.00 86.31 208 LEU A C 1
ATOM 1627 O O . LEU A 1 208 ? 2.639 -4.635 6.096 1.00 86.31 208 LEU A O 1
ATOM 1631 N N . SER A 1 209 ? 4.227 -5.683 4.892 1.00 86.50 209 SER A N 1
ATOM 1632 C CA . SER A 1 209 ? 3.612 -7.028 4.881 1.00 86.50 209 SER A CA 1
ATOM 1633 C C . SER A 1 209 ? 2.273 -7.138 4.139 1.00 86.50 209 SER A C 1
ATOM 1635 O O . SER A 1 209 ? 1.540 -8.106 4.342 1.00 86.50 209 SER A O 1
ATOM 1637 N N . GLY A 1 210 ? 1.935 -6.159 3.298 1.00 91.06 210 GLY A N 1
ATOM 1638 C CA . GLY A 1 210 ? 0.720 -6.178 2.492 1.00 91.06 210 GLY A CA 1
ATOM 1639 C C . GLY A 1 210 ? 0.761 -7.251 1.399 1.00 91.06 210 GLY A C 1
ATOM 1640 O O . GLY A 1 210 ? 1.778 -7.406 0.725 1.00 91.06 210 GLY A O 1
ATOM 1641 N N . VAL A 1 211 ? -0.343 -7.965 1.185 1.00 92.94 211 VAL A N 1
ATOM 1642 C CA . VAL A 1 211 ? -0.475 -8.981 0.128 1.00 92.94 211 VAL A CA 1
ATOM 1643 C C . VAL A 1 211 ? -1.769 -8.761 -0.642 1.00 92.94 211 VAL A C 1
ATOM 1645 O O . VAL A 1 211 ? -2.813 -8.564 -0.022 1.00 92.94 211 VAL A O 1
ATOM 1648 N N . TYR A 1 212 ? -1.731 -8.800 -1.978 1.00 95.88 212 TYR A N 1
ATOM 1649 C CA . TYR A 1 212 ? -2.923 -8.592 -2.819 1.00 95.88 212 TYR A CA 1
ATOM 1650 C C . TYR A 1 212 ? -3.685 -7.303 -2.477 1.00 95.88 212 TYR A C 1
ATOM 1652 O O . TYR A 1 212 ? -4.912 -7.290 -2.365 1.00 95.88 212 TYR A O 1
ATOM 1660 N N . CYS A 1 213 ? -2.950 -6.212 -2.278 1.00 95.50 213 CYS A N 1
ATOM 1661 C CA . CYS A 1 213 ? -3.520 -4.907 -1.959 1.00 95.50 213 CYS A CA 1
ATOM 1662 C C . CYS A 1 213 ? -3.369 -3.936 -3.131 1.00 95.50 213 CYS A C 1
ATOM 1664 O O . CYS A 1 213 ? -2.382 -3.958 -3.860 1.00 95.50 213 CYS A O 1
ATOM 1666 N N . GLU A 1 214 ? -4.322 -3.031 -3.280 1.00 95.94 214 GLU A N 1
ATOM 1667 C CA . GLU A 1 214 ? -4.228 -1.872 -4.157 1.00 95.94 214 GLU A CA 1
ATOM 1668 C C . GLU A 1 214 ? -4.367 -0.620 -3.295 1.00 95.94 214 GLU A C 1
ATOM 1670 O O . GLU A 1 214 ? -5.400 -0.410 -2.658 1.00 95.94 214 GLU A O 1
ATOM 1675 N N . VAL A 1 215 ? -3.316 0.197 -3.249 1.00 94.31 215 VAL A N 1
ATOM 1676 C CA . VAL A 1 215 ? -3.320 1.463 -2.516 1.00 94.31 215 VAL A CA 1
ATOM 1677 C C . VAL A 1 215 ? -3.258 2.640 -3.478 1.00 94.31 215 VAL A C 1
ATOM 1679 O O . VAL A 1 215 ? -2.402 2.671 -4.360 1.00 94.31 215 VAL A O 1
ATOM 1682 N N . ASP A 1 216 ? -4.143 3.617 -3.298 1.00 94.12 216 ASP A N 1
ATOM 1683 C CA . ASP A 1 216 ? -4.109 4.906 -3.996 1.00 94.12 216 ASP A CA 1
ATOM 1684 C C . ASP A 1 216 ? -3.789 6.016 -3.003 1.00 94.12 216 ASP A C 1
ATOM 1686 O O . ASP A 1 216 ? -4.511 6.193 -2.026 1.00 94.12 216 ASP A O 1
ATOM 1690 N N . VAL A 1 217 ? -2.709 6.758 -3.236 1.00 92.25 217 VAL A N 1
ATOM 1691 C CA . VAL A 1 217 ? -2.270 7.844 -2.359 1.00 92.25 217 VAL A CA 1
ATOM 1692 C C . VAL A 1 217 ? -2.250 9.149 -3.141 1.00 92.25 217 VAL A C 1
ATOM 1694 O O . VAL A 1 217 ? -1.446 9.338 -4.063 1.00 92.25 217 VAL A O 1
ATOM 1697 N N . THR A 1 218 ? -3.125 10.076 -2.747 1.00 91.12 218 THR A N 1
ATOM 1698 C CA . THR A 1 218 ? -3.216 11.401 -3.377 1.00 91.12 218 THR A CA 1
ATOM 1699 C C . THR A 1 218 ? -2.298 12.438 -2.732 1.00 91.12 218 THR A C 1
ATOM 1701 O O . THR A 1 218 ? -1.977 13.434 -3.379 1.00 91.12 218 THR A O 1
ATOM 1704 N N . GLY A 1 219 ? -1.835 12.221 -1.497 1.00 85.38 219 GLY A N 1
ATOM 1705 C CA . GLY A 1 219 ? -0.883 13.107 -0.819 1.00 85.38 219 GLY A CA 1
ATOM 1706 C C . GLY A 1 219 ? 0.563 12.614 -0.852 1.00 85.38 219 GLY A C 1
ATOM 1707 O O . GLY A 1 219 ? 0.911 11.664 -1.552 1.00 85.38 219 GLY A O 1
ATOM 1708 N N . SER A 1 220 ? 1.440 13.320 -0.139 1.00 84.88 220 SER A N 1
ATOM 1709 C CA . SER A 1 220 ? 2.876 13.034 -0.169 1.00 84.88 220 SER A CA 1
ATOM 1710 C C . SER A 1 220 ? 3.243 11.889 0.773 1.00 84.88 220 SER A C 1
ATOM 1712 O O . SER A 1 220 ? 2.692 11.766 1.869 1.00 84.88 220 SER A O 1
ATOM 1714 N N . ILE A 1 221 ? 4.218 11.085 0.356 1.00 80.62 221 ILE A N 1
ATOM 1715 C CA . ILE A 1 221 ? 4.794 10.006 1.160 1.00 80.62 221 ILE A CA 1
ATOM 1716 C C . ILE A 1 221 ? 6.179 10.452 1.604 1.00 80.62 221 ILE A C 1
ATOM 1718 O O . ILE A 1 221 ? 7.069 10.643 0.773 1.00 80.62 221 ILE A O 1
ATOM 1722 N N . TYR A 1 222 ? 6.353 10.669 2.906 1.00 71.44 222 TYR A N 1
ATOM 1723 C CA . TYR A 1 222 ? 7.557 11.324 3.415 1.00 71.44 222 TYR A CA 1
ATOM 1724 C C . TYR A 1 222 ? 8.748 10.373 3.611 1.00 71.44 222 TYR A C 1
ATOM 1726 O O . TYR A 1 222 ? 9.877 10.845 3.516 1.00 71.44 222 TYR A O 1
ATOM 1734 N N . HIS A 1 223 ? 8.515 9.062 3.758 1.00 68.06 223 HIS A N 1
ATOM 1735 C CA . HIS A 1 223 ? 9.552 8.036 3.955 1.00 68.06 223 HIS A CA 1
ATOM 1736 C C . HIS A 1 223 ? 9.146 6.662 3.364 1.00 68.06 223 HIS A C 1
ATOM 1738 O O . HIS A 1 223 ? 8.062 6.536 2.797 1.00 68.06 223 HIS A O 1
ATOM 1744 N N . ASP A 1 224 ? 10.025 5.658 3.489 1.00 65.81 224 ASP A N 1
ATOM 1745 C CA . ASP A 1 224 ? 10.024 4.327 2.853 1.00 65.81 224 ASP A CA 1
ATOM 1746 C C . ASP A 1 224 ? 8.660 3.710 2.469 1.00 65.81 224 ASP A C 1
ATOM 1748 O O . ASP A 1 224 ? 7.734 3.587 3.275 1.00 65.81 224 ASP A O 1
ATOM 1752 N N . LEU A 1 225 ? 8.593 3.175 1.243 1.00 68.56 225 LEU A N 1
ATOM 1753 C CA . LEU A 1 225 ? 7.498 2.325 0.765 1.00 68.56 225 LEU A CA 1
ATOM 1754 C C . LEU A 1 225 ? 7.749 0.869 1.179 1.00 68.56 225 LEU A C 1
ATOM 1756 O O . LEU A 1 225 ? 8.466 0.152 0.482 1.00 68.56 225 LEU A O 1
ATOM 1760 N N . GLY A 1 226 ? 7.157 0.412 2.284 1.00 54.44 226 GLY A N 1
ATOM 1761 C CA . GLY A 1 226 ? 7.274 -0.986 2.722 1.00 54.44 226 GLY A CA 1
ATOM 1762 C C . GLY A 1 226 ? 8.716 -1.398 3.045 1.00 54.44 226 GLY A C 1
ATOM 1763 O O . GLY A 1 226 ? 9.226 -2.370 2.486 1.00 54.44 226 GLY A O 1
ATOM 1764 N N . ARG A 1 227 ? 9.406 -0.620 3.892 1.00 55.69 227 ARG A N 1
ATOM 1765 C CA . ARG A 1 227 ? 10.799 -0.877 4.291 1.00 55.69 227 ARG A CA 1
ATOM 1766 C C . ARG A 1 227 ? 10.977 -2.295 4.838 1.00 55.69 227 ARG A C 1
ATOM 1768 O O . ARG A 1 227 ? 10.142 -2.782 5.588 1.00 55.69 227 ARG A O 1
ATOM 1775 N N . TYR A 1 228 ? 12.135 -2.881 4.548 1.00 49.06 228 TYR A N 1
ATOM 1776 C CA . TYR A 1 228 ? 12.672 -4.038 5.260 1.00 49.06 228 TYR A CA 1
ATOM 1777 C C . TYR A 1 228 ? 12.685 -3.773 6.775 1.00 49.06 228 TYR A C 1
ATOM 1779 O O . TYR A 1 228 ? 13.476 -2.955 7.257 1.00 49.06 228 TYR A O 1
ATOM 1787 N N . ASP A 1 229 ? 11.826 -4.457 7.527 1.00 54.00 229 ASP A N 1
ATOM 1788 C CA . ASP A 1 229 ? 12.045 -4.605 8.961 1.00 54.00 229 ASP A CA 1
ATOM 1789 C C . ASP A 1 229 ? 13.135 -5.664 9.200 1.00 54.00 229 ASP A C 1
ATOM 1791 O O . ASP A 1 229 ? 13.470 -6.476 8.333 1.00 54.00 229 ASP A O 1
ATOM 1795 N N . SER A 1 230 ? 13.717 -5.687 10.399 1.00 47.41 230 SER A N 1
ATOM 1796 C CA . SER A 1 230 ? 14.700 -6.709 10.784 1.00 47.41 230 SER A CA 1
ATOM 1797 C C . SER A 1 230 ? 14.146 -8.144 10.773 1.00 47.41 230 SER A C 1
ATOM 1799 O O . SER A 1 230 ? 14.896 -9.077 11.054 1.00 47.41 230 SER A O 1
ATOM 1801 N N . MET A 1 231 ? 12.854 -8.326 10.478 1.00 51.25 231 MET A N 1
ATOM 1802 C CA . MET A 1 231 ? 12.143 -9.602 10.461 1.00 51.25 231 MET A CA 1
ATOM 1803 C C . MET A 1 231 ? 11.911 -10.140 9.040 1.00 51.25 231 MET A C 1
ATOM 1805 O O . MET A 1 231 ? 11.420 -11.258 8.893 1.00 51.25 231 MET A O 1
ATOM 1809 N N . GLY A 1 232 ? 12.318 -9.406 7.997 1.00 58.94 232 GLY A N 1
ATOM 1810 C CA . GLY A 1 232 ? 12.188 -9.848 6.608 1.00 58.94 232 GLY A CA 1
ATOM 1811 C C . GLY A 1 232 ? 10.774 -9.700 6.042 1.00 58.94 232 GLY A C 1
ATOM 1812 O O . GLY A 1 232 ? 10.424 -10.417 5.106 1.00 58.94 232 GLY A O 1
ATOM 1813 N N . SER A 1 233 ? 9.974 -8.791 6.594 1.00 68.25 233 SER A N 1
ATOM 1814 C CA . SER A 1 233 ? 8.634 -8.457 6.113 1.00 68.25 233 SER A CA 1
ATOM 1815 C C . SER A 1 233 ? 8.676 -7.610 4.836 1.00 68.25 233 SER A C 1
ATOM 1817 O O . SER A 1 233 ? 9.396 -6.613 4.773 1.00 68.25 233 SER A O 1
ATOM 1819 N N . TYR A 1 234 ? 7.879 -7.965 3.825 1.00 77.00 234 TYR A N 1
ATOM 1820 C CA . TYR A 1 234 ? 7.752 -7.217 2.568 1.00 77.00 234 TYR A CA 1
ATOM 1821 C C . TYR A 1 234 ? 6.321 -7.252 2.041 1.00 77.00 234 TYR A C 1
ATOM 1823 O O . TYR A 1 234 ? 5.585 -8.207 2.291 1.00 77.00 234 TYR A O 1
ATOM 1831 N N . SER A 1 235 ? 5.934 -6.215 1.292 1.00 85.62 235 SER A N 1
ATOM 1832 C CA . SER A 1 235 ? 4.708 -6.289 0.501 1.00 85.62 235 SER A CA 1
ATOM 1833 C C . SER A 1 235 ? 4.936 -7.118 -0.762 1.00 85.62 235 SER A C 1
ATOM 1835 O O . SER A 1 235 ? 6.021 -7.062 -1.358 1.00 85.62 235 SER A O 1
ATOM 1837 N N . ILE A 1 236 ? 3.929 -7.886 -1.169 1.00 87.69 236 ILE A N 1
ATOM 1838 C CA . ILE A 1 236 ? 3.988 -8.731 -2.362 1.00 87.69 236 ILE A CA 1
ATOM 1839 C C . ILE A 1 236 ? 2.660 -8.733 -3.109 1.00 87.69 236 ILE A C 1
ATOM 1841 O O . ILE A 1 236 ? 1.595 -8.781 -2.496 1.00 87.69 236 ILE A O 1
ATOM 1845 N N . TYR A 1 237 ? 2.716 -8.707 -4.442 1.00 91.31 237 TYR A N 1
ATOM 1846 C CA . TYR A 1 237 ? 1.522 -8.748 -5.291 1.00 91.31 237 TYR A CA 1
ATOM 1847 C C . TYR A 1 237 ? 0.560 -7.577 -5.053 1.00 91.31 237 TYR A C 1
ATOM 1849 O O . TYR A 1 237 ? -0.657 -7.726 -5.141 1.00 91.31 237 TYR A O 1
ATOM 1857 N N . CYS A 1 238 ? 1.108 -6.402 -4.758 1.00 91.75 238 CYS A N 1
ATOM 1858 C CA . CYS A 1 238 ? 0.367 -5.172 -4.523 1.00 91.75 238 CYS A CA 1
ATOM 1859 C C . CYS A 1 238 ? 0.530 -4.167 -5.671 1.00 91.75 238 CYS A C 1
ATOM 1861 O O . CYS A 1 238 ? 1.530 -4.153 -6.399 1.00 91.75 238 CYS A O 1
ATOM 1863 N N . VAL A 1 239 ? -0.456 -3.280 -5.806 1.00 93.88 239 VAL A N 1
ATOM 1864 C CA . VAL A 1 239 ? -0.405 -2.098 -6.671 1.00 93.88 239 VAL A CA 1
ATOM 1865 C C . VAL A 1 239 ? -0.327 -0.847 -5.804 1.00 93.88 239 VAL A C 1
ATOM 1867 O O . VAL A 1 239 ? -1.172 -0.623 -4.944 1.00 93.88 239 VAL A O 1
ATOM 1870 N N . PHE A 1 240 ? 0.664 -0.004 -6.070 1.00 92.38 240 PHE A N 1
ATOM 1871 C CA . PHE A 1 240 ? 0.838 1.300 -5.442 1.00 92.38 240 PHE A CA 1
ATOM 1872 C C . PHE A 1 240 ? 0.558 2.386 -6.475 1.00 92.38 240 PHE A C 1
ATOM 1874 O O . PHE A 1 240 ? 1.345 2.564 -7.399 1.00 92.38 240 PHE A O 1
ATOM 1881 N N . MET A 1 241 ? -0.535 3.128 -6.336 1.00 93.19 241 MET A N 1
ATOM 1882 C CA . MET A 1 241 ? -0.852 4.298 -7.156 1.00 93.19 241 MET A CA 1
ATOM 1883 C C . MET A 1 241 ? -0.452 5.563 -6.401 1.00 93.19 241 MET A C 1
ATOM 1885 O O . MET A 1 241 ? -1.069 5.943 -5.414 1.00 93.19 241 MET A O 1
ATOM 1889 N N . LEU A 1 242 ? 0.625 6.203 -6.851 1.00 91.06 242 LEU A N 1
ATOM 1890 C CA . LEU A 1 242 ? 1.284 7.302 -6.150 1.00 91.06 242 LEU A CA 1
ATOM 1891 C C . LEU A 1 242 ? 1.136 8.582 -6.970 1.00 91.06 242 LEU A C 1
ATOM 1893 O O . LEU A 1 242 ? 1.863 8.808 -7.943 1.00 91.06 242 LEU A O 1
ATOM 1897 N N . ARG A 1 243 ? 0.161 9.416 -6.604 1.00 85.62 243 ARG A N 1
ATOM 1898 C CA . ARG A 1 243 ? -0.234 10.595 -7.399 1.00 85.62 243 ARG A CA 1
ATOM 1899 C C . ARG A 1 243 ? 0.495 11.880 -7.011 1.00 85.62 243 ARG A C 1
ATOM 1901 O O . ARG A 1 243 ? 0.374 12.884 -7.704 1.00 85.62 243 ARG A O 1
ATOM 1908 N N . SER A 1 244 ? 1.269 11.828 -5.936 1.00 82.06 244 SER A N 1
ATOM 1909 C CA . SER A 1 244 ? 1.966 12.967 -5.344 1.00 82.06 244 SER A CA 1
ATOM 1910 C C . SER A 1 244 ? 3.423 12.631 -5.029 1.00 82.06 244 SER A C 1
ATOM 1912 O O . SER A 1 244 ? 3.929 11.568 -5.401 1.00 82.06 244 SER A O 1
ATOM 1914 N N . LYS A 1 245 ? 4.122 13.575 -4.391 1.00 76.94 245 LYS A N 1
ATOM 1915 C CA . LYS A 1 245 ? 5.556 13.511 -4.101 1.00 76.94 245 LYS A CA 1
ATOM 1916 C C . LYS A 1 245 ? 5.893 12.340 -3.169 1.00 76.94 245 LYS A C 1
ATOM 1918 O O . LYS A 1 245 ? 5.369 12.250 -2.063 1.00 76.94 245 LYS A O 1
ATOM 1923 N N . ILE A 1 246 ? 6.853 11.513 -3.576 1.00 74.56 246 ILE A N 1
ATOM 1924 C CA . ILE A 1 246 ? 7.627 10.665 -2.655 1.00 74.56 246 ILE A CA 1
ATOM 1925 C C . ILE A 1 246 ? 8.820 11.504 -2.202 1.00 74.56 246 ILE A C 1
ATOM 1927 O O . ILE A 1 246 ? 9.447 12.155 -3.038 1.00 74.56 246 ILE A O 1
ATOM 1931 N N . CYS A 1 247 ? 9.117 11.589 -0.913 1.00 56.34 247 CYS A N 1
ATOM 1932 C CA . CYS A 1 247 ? 10.252 12.379 -0.447 1.00 56.34 247 CYS A CA 1
ATOM 1933 C C . CYS A 1 247 ? 11.535 11.553 -0.514 1.00 56.34 247 CYS A C 1
ATOM 1935 O O . CYS A 1 247 ? 12.426 11.948 -1.263 1.00 56.34 247 CYS A O 1
ATOM 1937 N N . GLU A 1 248 ? 11.604 10.405 0.165 1.00 55.44 248 GLU A N 1
ATOM 1938 C CA . GLU A 1 248 ? 12.794 9.544 0.232 1.00 55.44 248 GLU A CA 1
ATOM 1939 C C . GLU A 1 248 ? 12.395 8.089 0.542 1.00 55.44 248 GLU A C 1
ATOM 1941 O O . GLU A 1 248 ? 11.370 7.865 1.185 1.00 55.44 248 GLU A O 1
ATOM 1946 N N . GLY A 1 249 ? 13.192 7.110 0.096 1.00 51.97 249 GLY A N 1
ATOM 1947 C CA . GLY A 1 249 ? 13.114 5.743 0.621 1.00 51.97 249 GLY A CA 1
ATOM 1948 C C . GLY A 1 249 ? 13.537 4.622 -0.331 1.00 51.97 249 GLY A C 1
ATOM 1949 O O . GLY A 1 249 ? 13.402 4.737 -1.552 1.00 51.97 249 GLY A O 1
ATOM 1950 N N . GLU A 1 250 ? 14.030 3.529 0.251 1.00 54.25 250 GLU A N 1
ATOM 1951 C CA . GLU A 1 250 ? 14.248 2.247 -0.428 1.00 54.25 250 GLU A CA 1
ATOM 1952 C C . GLU A 1 250 ? 13.029 1.349 -0.190 1.00 54.25 250 GLU A C 1
ATOM 1954 O O . GLU A 1 250 ? 12.608 1.137 0.947 1.00 54.25 250 GLU A O 1
ATOM 1959 N N . SER A 1 251 ? 12.444 0.787 -1.247 1.00 59.53 251 SER A N 1
ATOM 1960 C CA . SER A 1 251 ? 11.291 -0.101 -1.081 1.00 59.53 251 SER A CA 1
ATOM 1961 C C . SER A 1 251 ? 11.744 -1.542 -0.817 1.00 59.53 251 SER A C 1
ATOM 1963 O O . SER A 1 251 ? 12.356 -2.130 -1.700 1.00 59.53 251 SER A O 1
ATOM 1965 N N . GLY A 1 252 ? 11.392 -2.184 0.301 1.00 54.47 252 GLY A N 1
ATOM 1966 C CA . GLY A 1 252 ? 11.713 -3.601 0.585 1.00 54.47 252 GLY A CA 1
ATOM 1967 C C . GLY A 1 252 ? 10.869 -4.629 -0.190 1.00 54.47 252 GLY A C 1
ATOM 1968 O O . GLY A 1 252 ? 10.831 -5.801 0.158 1.00 54.47 252 GLY A O 1
ATOM 1969 N N . ASN A 1 253 ? 10.179 -4.175 -1.227 1.00 67.75 253 ASN A N 1
ATOM 1970 C CA . ASN A 1 253 ? 9.027 -4.800 -1.866 1.00 67.75 253 ASN A CA 1
ATOM 1971 C C . ASN A 1 253 ? 9.407 -5.845 -2.932 1.00 67.75 253 ASN A C 1
ATOM 1973 O O . ASN A 1 253 ? 10.439 -5.696 -3.590 1.00 67.75 253 ASN A O 1
ATOM 1977 N N . LEU A 1 254 ? 8.559 -6.862 -3.141 1.00 75.50 254 LEU A N 1
ATOM 1978 C CA . LEU A 1 254 ? 8.733 -7.917 -4.157 1.00 75.50 254 LEU A CA 1
ATOM 1979 C C . LEU A 1 254 ? 7.475 -8.070 -5.021 1.00 75.50 254 LEU A C 1
ATOM 1981 O O . LEU A 1 254 ? 6.372 -8.042 -4.498 1.00 75.50 254 LEU A O 1
ATOM 1985 N N . ASN A 1 255 ? 7.608 -8.278 -6.329 1.00 85.06 255 ASN A N 1
ATOM 1986 C CA . ASN A 1 255 ? 6.486 -8.540 -7.243 1.00 85.06 255 ASN A CA 1
ATOM 1987 C C . ASN A 1 255 ? 5.335 -7.521 -7.155 1.00 85.06 255 ASN A C 1
ATOM 1989 O O . ASN A 1 255 ? 4.160 -7.892 -7.190 1.00 85.06 255 ASN A O 1
ATOM 1993 N N . ASN A 1 256 ? 5.662 -6.235 -7.022 1.00 88.69 256 ASN A N 1
ATOM 1994 C CA . ASN A 1 256 ? 4.676 -5.160 -6.930 1.00 88.69 256 ASN A CA 1
ATOM 1995 C C . ASN A 1 256 ? 4.651 -4.283 -8.183 1.00 88.69 256 ASN A C 1
ATOM 1997 O O . ASN A 1 256 ? 5.608 -4.226 -8.959 1.00 88.69 256 ASN A O 1
ATOM 2001 N N . ILE A 1 257 ? 3.555 -3.547 -8.356 1.00 92.44 257 ILE A N 1
ATOM 2002 C CA . ILE A 1 257 ? 3.373 -2.588 -9.446 1.00 92.44 257 ILE A CA 1
ATOM 2003 C C . ILE A 1 257 ? 3.284 -1.184 -8.851 1.00 92.44 257 ILE A C 1
ATOM 2005 O O . ILE A 1 257 ? 2.313 -0.847 -8.183 1.00 92.44 257 ILE A O 1
ATOM 2009 N N . PHE A 1 258 ? 4.272 -0.343 -9.134 1.00 92.69 258 PHE A N 1
ATOM 2010 C CA . PHE A 1 258 ? 4.289 1.060 -8.735 1.00 92.69 258 PHE A CA 1
ATOM 2011 C C . PHE A 1 258 ? 3.846 1.921 -9.909 1.00 92.69 258 PHE A C 1
ATOM 2013 O O . PHE A 1 258 ? 4.490 1.936 -10.956 1.00 92.69 258 PHE A O 1
ATOM 2020 N N . LYS A 1 259 ? 2.746 2.644 -9.737 1.00 94.31 259 LYS A N 1
ATOM 2021 C CA . LYS A 1 259 ? 2.151 3.519 -10.738 1.00 94.31 259 LYS A CA 1
ATOM 2022 C C . LYS A 1 259 ? 2.253 4.968 -10.292 1.00 94.31 259 LYS A C 1
ATOM 2024 O O . LYS A 1 259 ? 2.027 5.286 -9.128 1.00 94.31 259 LYS A O 1
ATOM 2029 N N . THR A 1 260 ? 2.544 5.864 -11.223 1.00 94.38 260 THR A N 1
ATOM 2030 C CA . THR A 1 260 ? 2.480 7.305 -10.971 1.00 94.38 260 THR A CA 1
ATOM 2031 C C . THR A 1 260 ? 2.144 8.069 -12.238 1.00 94.38 260 THR A C 1
ATOM 2033 O O . THR A 1 260 ? 2.501 7.645 -13.333 1.00 94.38 260 THR A O 1
ATOM 2036 N N . SER A 1 261 ? 1.484 9.212 -12.089 1.00 93.25 261 SER A N 1
ATOM 2037 C CA . SER A 1 261 ? 1.198 10.150 -13.176 1.00 93.25 261 SER A CA 1
ATOM 2038 C C . SER A 1 261 ? 2.129 11.366 -13.186 1.00 93.25 261 SER A C 1
ATOM 2040 O O . SER A 1 261 ? 1.942 12.267 -14.000 1.00 93.25 261 SER A O 1
ATOM 2042 N N . THR A 1 262 ? 3.113 11.441 -12.279 1.00 91.38 262 THR A N 1
ATOM 2043 C CA . THR A 1 262 ? 4.007 12.606 -12.170 1.00 91.38 262 THR A CA 1
ATOM 2044 C C . THR A 1 262 ? 5.458 12.233 -12.462 1.00 91.38 262 THR A C 1
ATOM 2046 O O . THR A 1 262 ? 5.960 11.198 -12.023 1.00 91.38 262 THR A O 1
ATOM 2049 N N . GLU A 1 263 ? 6.158 13.082 -13.218 1.00 89.75 263 GLU A N 1
ATOM 2050 C CA . GLU A 1 263 ? 7.551 12.816 -13.601 1.00 89.75 263 GLU A CA 1
ATOM 2051 C C . GLU A 1 263 ? 8.523 12.853 -12.414 1.00 89.75 263 GLU A C 1
ATOM 2053 O O . GLU A 1 263 ? 9.504 12.108 -12.403 1.00 89.75 263 GLU A O 1
ATOM 2058 N N . ASP A 1 264 ? 8.276 13.713 -11.418 1.00 88.31 264 ASP A N 1
ATOM 2059 C CA . ASP A 1 264 ? 9.110 13.791 -10.209 1.00 88.31 264 ASP A CA 1
ATOM 2060 C C . ASP A 1 264 ? 9.048 12.475 -9.426 1.00 88.31 264 ASP A C 1
ATOM 2062 O O . ASP A 1 264 ? 10.079 11.873 -9.113 1.00 88.31 264 ASP A O 1
ATOM 2066 N N . THR A 1 265 ? 7.835 11.975 -9.190 1.00 88.06 265 THR A N 1
ATOM 2067 C CA . THR A 1 265 ? 7.626 10.692 -8.520 1.00 88.06 265 THR A CA 1
ATOM 2068 C C . THR A 1 265 ? 8.147 9.534 -9.360 1.00 88.06 265 THR A C 1
ATOM 2070 O O . THR A 1 265 ? 8.776 8.635 -8.807 1.00 88.06 265 THR A O 1
ATOM 2073 N N . LEU A 1 266 ? 7.995 9.576 -10.690 1.00 91.38 266 LEU A N 1
ATOM 2074 C CA . LEU A 1 266 ? 8.558 8.560 -11.583 1.00 91.38 266 LEU A CA 1
ATOM 2075 C C . LEU A 1 266 ? 10.074 8.445 -11.409 1.00 91.38 266 LEU A C 1
ATOM 2077 O O . LEU A 1 266 ? 10.588 7.343 -11.226 1.00 91.38 266 LEU A O 1
ATOM 2081 N N . LYS A 1 267 ? 10.791 9.575 -11.433 1.00 87.94 267 LYS A N 1
ATOM 2082 C CA . LYS A 1 267 ? 12.246 9.592 -11.232 1.00 87.94 267 LYS A CA 1
ATOM 2083 C C . LYS A 1 267 ? 12.598 8.954 -9.895 1.00 87.94 267 LYS A C 1
ATOM 2085 O O . LYS A 1 267 ? 13.443 8.069 -9.853 1.00 87.94 267 LYS A O 1
ATOM 2090 N N . LYS A 1 268 ? 11.914 9.331 -8.818 1.00 85.69 268 LYS A N 1
ATOM 2091 C CA . LYS A 1 268 ? 12.177 8.776 -7.484 1.00 85.69 268 LYS A CA 1
ATOM 2092 C C . LYS A 1 268 ? 11.898 7.285 -7.391 1.00 85.69 268 LYS A C 1
ATOM 2094 O O . LYS A 1 268 ? 12.715 6.576 -6.818 1.00 85.69 268 LYS A O 1
ATOM 2099 N N . LEU A 1 269 ? 10.823 6.795 -8.006 1.00 86.50 269 LEU A N 1
ATOM 2100 C CA . LEU A 1 269 ? 10.541 5.361 -8.077 1.00 86.50 269 LEU A CA 1
ATOM 2101 C C . LEU A 1 269 ? 11.648 4.602 -8.812 1.00 86.50 269 LEU A C 1
ATOM 2103 O O . LEU A 1 269 ? 12.083 3.560 -8.337 1.00 86.50 269 LEU A O 1
ATOM 2107 N N . ILE A 1 270 ? 12.155 5.142 -9.925 1.00 86.62 270 ILE A N 1
ATOM 2108 C CA . ILE A 1 270 ? 13.255 4.530 -10.689 1.00 86.62 270 ILE A CA 1
ATOM 2109 C C . ILE A 1 270 ? 14.523 4.370 -9.829 1.00 86.62 270 ILE A C 1
ATOM 2111 O O . ILE A 1 270 ? 15.270 3.407 -10.007 1.00 86.62 270 ILE A O 1
ATOM 2115 N N . PHE A 1 271 ? 14.772 5.289 -8.892 1.00 79.69 271 PHE A N 1
ATOM 2116 C CA . PHE A 1 271 ? 15.916 5.206 -7.981 1.00 79.69 271 PHE A CA 1
ATOM 2117 C C . PHE A 1 271 ? 15.643 4.383 -6.714 1.00 79.69 271 PHE A C 1
ATOM 2119 O O . PHE A 1 271 ? 16.547 3.678 -6.272 1.00 79.69 271 PHE A O 1
ATOM 2126 N N . GLY A 1 272 ? 14.447 4.495 -6.132 1.00 76.38 272 GLY A N 1
ATOM 2127 C CA . GLY A 1 272 ? 14.122 3.989 -4.793 1.00 76.38 272 GLY A CA 1
ATOM 2128 C C . GLY A 1 272 ? 13.410 2.636 -4.756 1.00 76.38 272 GLY A C 1
ATOM 2129 O O . GLY A 1 272 ? 13.451 1.95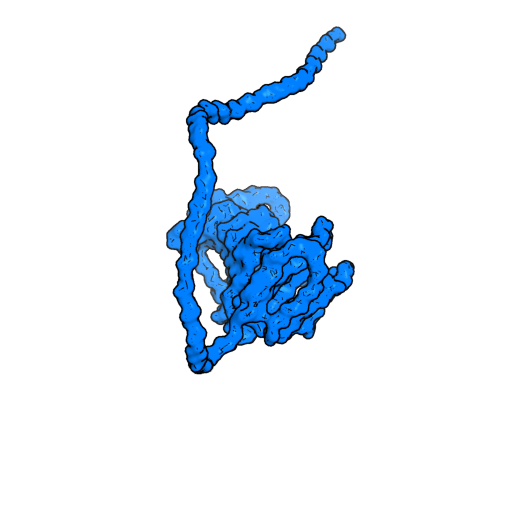7 -3.730 1.00 76.38 272 GLY A O 1
ATOM 2130 N N . VAL A 1 273 ? 12.773 2.197 -5.848 1.00 79.00 273 VAL A N 1
ATOM 2131 C CA . VAL A 1 273 ? 12.169 0.858 -5.886 1.00 79.00 273 VAL A CA 1
ATOM 2132 C C . VAL A 1 273 ? 13.276 -0.192 -5.910 1.00 79.00 273 VAL A C 1
ATOM 2134 O O . VAL A 1 273 ? 14.191 -0.140 -6.737 1.00 79.00 273 VAL A O 1
ATOM 2137 N N . SER A 1 274 ? 13.189 -1.162 -4.998 1.00 72.00 274 SER A N 1
ATOM 2138 C CA . SER A 1 274 ? 14.144 -2.265 -4.937 1.00 72.00 274 SER A CA 1
ATOM 2139 C C . SER A 1 274 ? 14.179 -2.995 -6.266 1.00 72.00 274 SER A C 1
ATOM 2141 O O . SER A 1 274 ? 13.161 -3.411 -6.823 1.00 72.00 274 SER A O 1
ATOM 2143 N N . ARG A 1 275 ? 15.409 -3.195 -6.726 1.00 70.19 275 ARG A N 1
ATOM 2144 C CA . ARG A 1 275 ? 15.753 -3.857 -7.983 1.00 70.19 275 ARG A CA 1
ATOM 2145 C C . ARG A 1 275 ? 15.632 -5.389 -7.895 1.00 70.19 275 ARG A C 1
ATOM 2147 O O . ARG A 1 275 ? 16.106 -6.088 -8.787 1.00 70.19 275 ARG A O 1
ATOM 2154 N N . ARG A 1 276 ? 15.047 -5.899 -6.801 1.00 63.59 276 ARG A N 1
ATOM 2155 C CA . ARG A 1 276 ? 14.754 -7.318 -6.552 1.00 63.59 276 ARG A CA 1
ATOM 2156 C C . ARG A 1 276 ? 13.430 -7.741 -7.209 1.00 63.59 276 ARG A C 1
ATOM 2158 O O . ARG A 1 276 ? 12.733 -6.929 -7.812 1.00 63.59 276 ARG A O 1
ATOM 2165 N N . ASP A 1 277 ? 13.162 -9.040 -7.135 1.00 68.50 277 ASP A N 1
ATOM 2166 C CA . ASP A 1 277 ? 12.247 -9.818 -7.976 1.00 68.50 277 ASP A CA 1
ATOM 2167 C C . ASP A 1 277 ? 10.886 -9.169 -8.290 1.00 68.50 277 ASP A C 1
ATOM 2169 O O . ASP A 1 277 ? 10.158 -8.725 -7.406 1.00 68.50 277 ASP A O 1
ATOM 2173 N N . GLY A 1 278 ? 10.571 -9.114 -9.589 1.00 78.00 278 GLY A N 1
ATOM 2174 C CA . GLY A 1 278 ? 9.242 -8.886 -10.174 1.00 78.00 278 GLY A CA 1
ATOM 2175 C C . GLY A 1 278 ? 8.652 -7.481 -10.103 1.00 78.00 278 GLY A C 1
ATOM 2176 O O . GLY A 1 278 ? 7.584 -7.260 -10.678 1.00 78.00 278 GLY A O 1
ATOM 2177 N N . ASN A 1 279 ? 9.309 -6.526 -9.439 1.00 86.94 279 ASN A N 1
ATOM 2178 C CA . ASN A 1 279 ? 8.791 -5.162 -9.337 1.00 86.94 279 ASN A CA 1
ATOM 2179 C C . ASN A 1 279 ? 8.686 -4.472 -10.706 1.00 86.94 279 ASN A C 1
ATOM 2181 O O . ASN A 1 279 ? 9.543 -4.624 -11.585 1.00 86.94 279 ASN A O 1
ATOM 2185 N N . GLN A 1 280 ? 7.645 -3.655 -10.867 1.00 91.81 280 GLN A N 1
ATOM 2186 C CA . GLN A 1 280 ? 7.366 -2.908 -12.092 1.00 91.81 280 GLN A CA 1
ATOM 2187 C C . GLN A 1 280 ? 7.087 -1.447 -11.781 1.00 91.81 280 GLN A C 1
ATOM 2189 O O . GLN A 1 280 ? 6.386 -1.137 -10.822 1.00 91.81 280 GLN A O 1
ATOM 2194 N N . ILE A 1 281 ? 7.591 -0.554 -12.629 1.00 93.50 281 ILE A N 1
ATOM 2195 C CA . ILE A 1 281 ? 7.282 0.874 -12.577 1.00 93.50 281 ILE A CA 1
ATOM 2196 C C . ILE A 1 281 ? 6.475 1.232 -13.818 1.00 93.50 281 ILE A C 1
ATOM 2198 O O . ILE A 1 281 ? 6.870 0.930 -14.949 1.00 93.50 281 ILE A O 1
ATOM 2202 N N . VAL A 1 282 ? 5.340 1.879 -13.600 1.00 95.81 282 VAL A N 1
ATOM 2203 C CA . VAL A 1 282 ? 4.365 2.258 -14.615 1.00 95.81 282 VAL A CA 1
ATOM 2204 C C . VAL A 1 282 ? 4.135 3.760 -14.532 1.00 95.81 282 VAL A C 1
ATOM 2206 O O . VAL A 1 282 ? 3.871 4.311 -13.463 1.00 95.81 282 VAL A O 1
ATOM 2209 N N . PHE A 1 283 ? 4.227 4.424 -15.675 1.00 96.06 283 PHE A N 1
ATOM 2210 C CA . PHE A 1 283 ? 3.850 5.819 -15.815 1.00 96.06 283 PHE A CA 1
ATOM 2211 C C . PHE A 1 283 ? 2.457 5.908 -16.432 1.00 96.06 283 PHE A C 1
ATOM 2213 O O . PHE A 1 283 ? 2.199 5.295 -17.467 1.00 96.06 283 PHE A O 1
ATOM 2220 N N . ILE A 1 284 ? 1.571 6.662 -15.792 1.00 95.50 284 ILE A N 1
ATOM 2221 C CA . ILE A 1 284 ? 0.224 6.949 -16.277 1.00 95.50 284 ILE A CA 1
ATOM 2222 C C . ILE A 1 284 ? 0.294 8.274 -17.032 1.00 95.50 284 ILE A C 1
ATOM 2224 O O . ILE A 1 284 ? 0.568 9.321 -16.441 1.00 95.50 284 ILE A O 1
ATOM 2228 N N . LYS A 1 285 ? 0.078 8.231 -18.344 1.00 93.81 285 LYS A N 1
ATOM 2229 C CA . LYS A 1 285 ? 0.065 9.427 -19.189 1.00 93.81 285 LYS A CA 1
ATOM 2230 C C . LYS A 1 285 ? -1.148 10.322 -18.886 1.00 93.81 285 LYS A C 1
ATOM 2232 O O . LYS A 1 285 ? -2.128 9.852 -18.308 1.00 93.81 285 LYS A O 1
ATOM 2237 N N . PRO A 1 286 ? -1.129 11.601 -19.313 1.00 93.06 286 PRO A N 1
ATOM 2238 C CA . PRO A 1 286 ? -2.259 12.516 -19.121 1.00 93.06 286 PRO A CA 1
ATOM 2239 C C . PRO A 1 286 ? -3.589 12.044 -19.727 1.00 93.06 286 PRO A C 1
ATOM 2241 O O . PRO A 1 286 ? -4.646 12.434 -19.243 1.00 93.06 286 PRO A O 1
ATOM 2244 N N . ASP A 1 287 ? -3.545 11.213 -20.770 1.00 94.31 287 ASP A N 1
ATOM 2245 C CA . ASP A 1 287 ? -4.717 10.595 -21.407 1.00 94.31 287 ASP A CA 1
ATOM 2246 C C . ASP A 1 287 ? -5.215 9.327 -20.683 1.00 94.31 287 ASP A C 1
ATOM 2248 O O . ASP A 1 287 ? -6.202 8.724 -21.101 1.00 94.31 287 ASP A O 1
ATOM 2252 N N . GLY A 1 288 ? -4.551 8.929 -19.594 1.00 92.62 288 GLY A N 1
ATOM 2253 C CA . GLY A 1 288 ? -4.854 7.733 -18.813 1.00 92.62 288 GLY A CA 1
ATOM 2254 C C . GLY A 1 288 ? -4.154 6.461 -19.297 1.00 92.62 288 GLY A C 1
ATOM 2255 O O . GLY A 1 288 ? -4.319 5.418 -18.666 1.00 92.62 288 GLY A O 1
ATOM 2256 N N . GLU A 1 289 ? -3.362 6.504 -20.374 1.00 94.31 289 GLU A N 1
ATOM 2257 C CA . GLU A 1 289 ? -2.630 5.326 -20.845 1.00 94.31 289 GLU A CA 1
ATOM 2258 C C . GLU A 1 289 ? -1.545 4.910 -19.836 1.00 94.31 289 GLU A C 1
ATOM 2260 O O . GLU A 1 289 ? -0.669 5.696 -19.466 1.00 94.31 289 GLU A O 1
ATOM 2265 N N . GLU A 1 290 ? -1.561 3.639 -19.429 1.00 96.00 290 GLU A N 1
ATOM 2266 C CA . GLU A 1 290 ? -0.508 3.048 -18.604 1.00 96.00 290 GLU A CA 1
ATOM 2267 C C . GLU A 1 290 ? 0.651 2.541 -19.462 1.00 96.00 290 GLU A C 1
ATOM 2269 O O . GLU A 1 290 ? 0.509 1.612 -20.261 1.00 96.00 290 GLU A O 1
ATOM 2274 N N . VAL A 1 291 ? 1.840 3.098 -19.238 1.00 95.38 291 VAL A N 1
ATOM 2275 C CA . VAL A 1 291 ? 3.068 2.658 -19.897 1.00 95.38 291 VAL A CA 1
ATOM 2276 C C . VAL A 1 291 ? 4.026 2.076 -18.878 1.00 95.38 291 VAL A C 1
ATOM 2278 O O . VAL A 1 291 ? 4.484 2.757 -17.962 1.00 95.38 291 VAL A O 1
ATOM 2281 N N . CYS A 1 292 ? 4.386 0.807 -19.059 1.00 96.12 292 CYS A N 1
ATOM 2282 C CA . CYS A 1 292 ? 5.443 0.210 -18.261 1.00 96.12 292 CYS A CA 1
ATOM 2283 C C . CYS A 1 292 ? 6.782 0.844 -18.643 1.00 96.12 292 CYS A C 1
ATOM 2285 O O . CYS A 1 292 ? 7.188 0.792 -19.805 1.00 96.12 292 CYS A O 1
ATOM 2287 N N . VAL A 1 293 ? 7.448 1.450 -17.665 1.00 95.12 293 VAL A N 1
ATOM 2288 C CA . VAL A 1 293 ? 8.741 2.125 -17.817 1.00 95.12 293 VAL A CA 1
ATOM 2289 C C . VAL A 1 293 ? 9.881 1.146 -17.569 1.00 95.12 293 VAL A C 1
ATOM 2291 O O . VAL A 1 293 ? 10.859 1.127 -18.320 1.00 95.12 293 VAL A O 1
ATOM 2294 N N . LEU A 1 294 ? 9.738 0.326 -16.527 1.00 91.12 294 LEU A N 1
ATOM 2295 C CA . LEU A 1 294 ? 10.797 -0.526 -16.009 1.00 91.12 294 LEU A CA 1
ATOM 2296 C C . LEU A 1 294 ? 10.218 -1.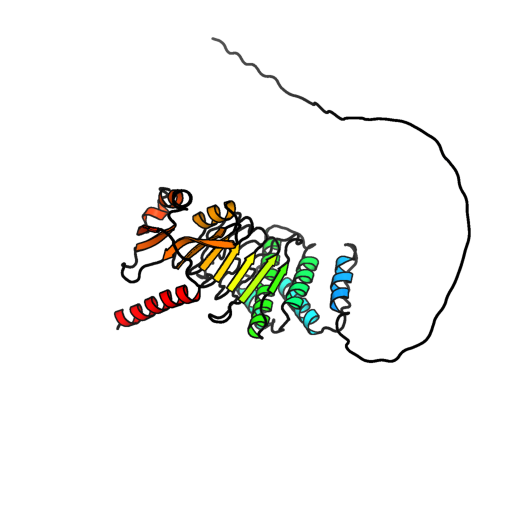804 -15.410 1.00 91.12 294 LEU A C 1
ATOM 2298 O O . LEU A 1 294 ? 9.220 -1.742 -14.689 1.00 91.12 294 LEU A O 1
ATOM 2302 N N . LYS A 1 295 ? 10.870 -2.941 -15.662 1.00 90.81 295 LYS A N 1
ATOM 2303 C CA . LYS A 1 295 ? 10.581 -4.207 -14.981 1.00 90.81 295 LYS A CA 1
ATOM 2304 C C . LYS A 1 295 ? 11.843 -4.900 -14.522 1.00 90.81 295 LYS A C 1
ATOM 2306 O O . LYS A 1 295 ? 12.771 -5.070 -15.312 1.00 90.81 295 LYS A O 1
ATOM 2311 N N . TYR A 1 296 ? 11.802 -5.381 -13.292 1.00 85.94 296 TYR A N 1
ATOM 2312 C CA . TYR A 1 296 ? 12.785 -6.291 -12.729 1.00 85.94 296 TYR A CA 1
ATOM 2313 C C . TYR A 1 296 ? 12.201 -7.693 -12.726 1.00 85.94 296 TYR A C 1
ATOM 2315 O O . TYR A 1 296 ? 11.053 -7.877 -12.337 1.00 85.94 296 TYR A O 1
ATOM 2323 N N . TYR A 1 297 ? 12.965 -8.688 -13.158 1.00 80.38 297 TYR A N 1
ATOM 2324 C CA . TYR A 1 297 ? 12.589 -10.086 -12.971 1.00 80.38 297 TYR A CA 1
ATOM 2325 C C . TYR A 1 297 ? 13.815 -10.995 -13.081 1.00 80.38 297 TYR A C 1
ATOM 2327 O O . TYR A 1 297 ? 14.794 -10.668 -13.754 1.00 80.38 297 TYR A O 1
ATOM 2335 N N . GLN A 1 298 ? 13.763 -12.158 -12.439 1.00 72.50 298 GLN A N 1
ATOM 2336 C CA . GLN A 1 298 ? 14.800 -13.181 -12.539 1.00 72.50 298 GLN A CA 1
ATOM 2337 C C . GLN A 1 298 ? 14.341 -14.281 -13.510 1.00 72.50 298 GLN A C 1
ATOM 2339 O O . GLN A 1 298 ? 13.399 -15.002 -13.182 1.00 72.50 298 GLN A O 1
ATOM 2344 N N . PRO A 1 299 ? 14.934 -14.427 -14.715 1.00 60.72 299 PRO A N 1
ATOM 2345 C CA . PRO A 1 299 ? 14.542 -15.468 -15.667 1.00 60.72 299 PRO A CA 1
ATOM 2346 C C . PRO A 1 299 ? 14.744 -16.879 -15.100 1.00 60.72 299 PRO A C 1
ATOM 2348 O O . PRO A 1 299 ? 15.785 -17.130 -14.493 1.00 60.72 299 PRO A O 1
ATOM 2351 N N . PRO A 1 300 ? 13.848 -17.842 -15.388 1.00 55.03 300 PRO A N 1
ATOM 2352 C CA . PRO A 1 300 ? 13.904 -19.180 -14.794 1.00 55.03 300 PRO A CA 1
ATOM 2353 C C . PRO A 1 300 ? 15.103 -20.020 -15.270 1.00 55.03 300 PRO A C 1
ATOM 2355 O O . PRO A 1 300 ? 15.408 -21.048 -14.676 1.00 55.03 300 PRO A O 1
ATOM 2358 N N . TYR A 1 301 ? 15.776 -19.606 -16.348 1.00 53.78 301 TYR A N 1
ATOM 2359 C CA . TYR A 1 301 ? 16.882 -20.325 -16.994 1.00 53.78 301 TYR A CA 1
ATOM 2360 C C . TYR A 1 301 ? 18.264 -19.705 -16.740 1.00 53.78 301 TYR A C 1
ATOM 2362 O O . TYR A 1 301 ? 19.263 -20.238 -17.221 1.00 53.78 301 TYR A O 1
ATOM 2370 N N . LEU A 1 302 ? 18.352 -18.578 -16.029 1.00 50.81 302 LEU A N 1
ATOM 2371 C CA . LEU A 1 302 ? 19.641 -18.025 -15.617 1.00 50.81 302 LEU A CA 1
ATOM 2372 C C . LEU A 1 302 ? 19.943 -18.484 -14.188 1.00 50.81 302 LEU A C 1
ATOM 2374 O O . LEU A 1 302 ? 19.085 -18.403 -13.313 1.00 50.81 302 LEU A O 1
ATOM 2378 N N . HIS A 1 303 ? 21.164 -18.972 -13.946 1.00 51.03 303 HIS A N 1
ATOM 2379 C CA . HIS A 1 303 ? 21.642 -19.261 -12.592 1.00 51.03 303 HIS A CA 1
ATOM 2380 C C . HIS A 1 303 ? 21.433 -18.046 -11.672 1.00 51.03 303 HIS A C 1
ATOM 2382 O O . HIS A 1 303 ? 21.398 -16.912 -12.153 1.00 51.03 303 HIS A O 1
ATOM 2388 N N . LYS A 1 304 ? 21.325 -18.318 -10.360 1.00 54.19 304 LYS A N 1
ATOM 2389 C CA . LYS A 1 304 ? 20.925 -17.454 -9.222 1.00 54.19 304 LYS A CA 1
ATOM 2390 C C . LYS A 1 304 ? 21.522 -16.033 -9.138 1.00 54.19 304 LYS A C 1
ATOM 2392 O O . LYS A 1 304 ? 21.192 -15.302 -8.214 1.00 54.19 304 LYS A O 1
ATOM 2397 N N . GLU A 1 305 ? 22.369 -15.631 -10.073 1.00 54.78 305 GLU A N 1
ATOM 2398 C CA . GLU A 1 305 ? 23.146 -14.398 -10.047 1.00 54.78 305 GLU A CA 1
ATOM 2399 C C . GLU A 1 305 ? 22.752 -13.382 -11.128 1.00 54.78 305 GLU A C 1
ATOM 2401 O O . GLU A 1 305 ? 23.241 -12.258 -11.065 1.00 54.78 305 GLU A O 1
ATOM 2406 N N . HIS A 1 306 ? 21.869 -13.715 -12.085 1.00 65.38 306 HIS A N 1
ATOM 2407 C CA . HIS A 1 306 ? 21.494 -12.786 -13.162 1.00 65.38 306 HIS A CA 1
ATOM 2408 C C . HIS A 1 306 ? 20.040 -12.307 -13.090 1.00 65.38 306 HIS A C 1
ATOM 2410 O O . HIS A 1 306 ? 19.109 -13.022 -13.461 1.00 65.38 306 HIS A O 1
ATOM 2416 N N . PHE A 1 307 ? 19.857 -11.053 -12.690 1.00 75.44 307 PHE A N 1
ATOM 2417 C CA . PHE A 1 307 ? 18.578 -10.350 -12.785 1.00 75.44 307 PHE A CA 1
ATOM 2418 C C . PHE A 1 307 ? 18.446 -9.723 -14.175 1.00 75.44 307 PHE A C 1
ATOM 2420 O O . PHE A 1 307 ? 19.419 -9.198 -14.715 1.00 75.44 307 PHE A O 1
ATOM 2427 N N . VAL A 1 308 ? 17.262 -9.755 -14.780 1.00 81.81 308 VAL A N 1
ATOM 2428 C CA . VAL A 1 308 ? 16.990 -9.023 -16.021 1.00 81.81 308 VAL A CA 1
ATOM 2429 C C . VAL A 1 308 ? 16.232 -7.752 -15.698 1.00 81.81 308 VAL A C 1
ATOM 2431 O O . VAL A 1 308 ? 15.301 -7.743 -14.893 1.00 81.81 308 VAL A O 1
ATOM 2434 N N . VAL A 1 309 ? 16.649 -6.680 -16.362 1.00 87.62 309 VAL A N 1
ATOM 2435 C CA . VAL A 1 309 ? 15.943 -5.409 -16.343 1.00 87.62 309 VAL A CA 1
ATOM 2436 C C . VAL A 1 309 ? 15.467 -5.108 -17.750 1.00 87.62 309 VAL A C 1
ATOM 2438 O O . VAL A 1 309 ? 16.287 -4.903 -18.647 1.00 87.62 309 VAL A O 1
ATOM 2441 N N . ASP A 1 310 ? 14.155 -5.038 -17.928 1.00 91.38 310 ASP A N 1
ATOM 2442 C CA . ASP A 1 310 ? 13.562 -4.534 -19.160 1.00 91.38 310 ASP A CA 1
ATOM 2443 C C . ASP A 1 310 ? 13.238 -3.055 -19.001 1.00 91.38 310 ASP A C 1
ATOM 2445 O O . ASP A 1 310 ? 12.455 -2.666 -18.134 1.00 91.38 310 ASP A O 1
ATOM 2449 N N . ILE A 1 311 ? 13.835 -2.238 -19.863 1.00 93.38 311 ILE A N 1
ATOM 2450 C CA . ILE A 1 311 ? 13.620 -0.796 -19.918 1.00 93.38 311 ILE A CA 1
ATOM 2451 C C . ILE A 1 311 ? 12.813 -0.486 -21.170 1.00 93.38 311 ILE A C 1
ATOM 2453 O O . ILE A 1 311 ? 13.178 -0.895 -22.276 1.00 93.38 311 ILE A O 1
ATOM 2457 N N . ASN A 1 312 ? 11.736 0.274 -21.018 1.00 95.81 312 ASN A N 1
ATOM 2458 C CA . ASN A 1 312 ? 11.009 0.792 -22.165 1.00 95.81 312 ASN A CA 1
ATOM 2459 C C . ASN A 1 312 ? 11.892 1.767 -22.954 1.00 95.81 312 ASN A C 1
ATOM 2461 O O . ASN A 1 312 ? 12.418 2.727 -22.391 1.00 95.81 312 ASN A O 1
ATOM 2465 N N . GLN A 1 313 ? 12.025 1.544 -24.263 1.00 95.12 313 GLN A N 1
ATOM 2466 C CA . GLN A 1 313 ? 12.884 2.343 -25.141 1.00 95.12 313 GLN A CA 1
ATOM 2467 C C . GLN A 1 313 ? 12.640 3.856 -25.021 1.00 95.12 313 GLN A C 1
ATOM 2469 O O . GLN A 1 313 ? 13.599 4.624 -25.018 1.00 95.12 313 GLN A O 1
ATOM 2474 N N . ASN A 1 314 ? 11.384 4.280 -24.860 1.00 94.88 314 ASN A N 1
ATOM 2475 C CA . ASN A 1 314 ? 11.024 5.699 -24.781 1.00 94.88 314 ASN A CA 1
ATOM 2476 C C . ASN A 1 314 ? 11.453 6.368 -23.464 1.00 94.88 314 ASN A C 1
ATOM 2478 O O . ASN A 1 314 ? 11.464 7.590 -23.374 1.00 94.88 314 ASN A O 1
ATOM 2482 N N . TYR A 1 315 ? 11.806 5.576 -22.451 1.00 94.00 315 TYR A N 1
ATOM 2483 C CA . TYR A 1 315 ? 12.223 6.041 -21.128 1.00 94.00 315 TYR A CA 1
ATOM 2484 C C . TYR A 1 315 ? 13.681 5.675 -20.823 1.00 94.00 315 TYR A C 1
ATOM 2486 O O . TYR A 1 315 ? 14.154 5.866 -19.704 1.00 94.00 315 TYR A O 1
ATOM 2494 N N . TYR A 1 316 ? 14.425 5.170 -21.813 1.00 91.44 316 TYR A N 1
ATOM 2495 C CA . TYR A 1 316 ? 15.806 4.743 -21.618 1.00 91.44 316 TYR A CA 1
ATOM 2496 C C . TYR A 1 316 ? 16.688 5.861 -21.051 1.00 91.44 316 TYR A C 1
ATOM 2498 O O . TYR A 1 316 ? 17.436 5.622 -20.109 1.00 91.44 316 TYR A O 1
ATOM 2506 N N . ASP A 1 317 ? 16.557 7.091 -21.551 1.00 90.75 317 ASP A N 1
ATOM 2507 C CA . ASP A 1 317 ? 17.410 8.202 -21.121 1.00 90.75 317 ASP A CA 1
ATOM 2508 C C . ASP A 1 317 ? 17.201 8.626 -19.664 1.00 90.75 317 ASP A C 1
ATOM 2510 O O . ASP A 1 317 ? 18.151 9.090 -19.032 1.00 90.75 317 ASP A O 1
ATOM 2514 N N . ILE A 1 318 ? 15.997 8.436 -19.112 1.00 90.06 318 ILE A N 1
ATOM 2515 C CA . ILE A 1 318 ? 15.731 8.733 -17.698 1.00 90.06 318 ILE A CA 1
ATOM 2516 C C . ILE A 1 318 ? 16.161 7.585 -16.777 1.00 90.06 318 ILE A C 1
ATOM 2518 O O . ILE A 1 318 ? 16.492 7.826 -15.619 1.00 90.06 318 ILE A O 1
ATOM 2522 N N . VAL A 1 319 ? 16.176 6.347 -17.287 1.00 88.06 319 VAL A N 1
ATOM 2523 C CA . VAL A 1 319 ? 16.530 5.149 -16.515 1.00 88.06 319 VAL A CA 1
ATOM 2524 C C . VAL A 1 319 ? 18.037 4.875 -16.556 1.00 88.06 319 VAL A C 1
ATOM 2526 O O . VAL A 1 319 ? 18.609 4.519 -15.531 1.00 88.06 319 VAL A O 1
ATOM 2529 N N . LYS A 1 320 ? 18.718 5.068 -17.695 1.00 85.94 320 LYS A N 1
ATOM 2530 C CA . LYS A 1 320 ? 20.142 4.724 -17.880 1.00 85.94 320 LYS A CA 1
ATOM 2531 C C . LYS A 1 320 ? 21.086 5.224 -16.773 1.00 85.94 320 LYS A C 1
ATOM 2533 O O . LYS A 1 320 ? 21.953 4.436 -16.385 1.00 85.94 320 LYS A O 1
ATOM 2538 N N . PRO A 1 321 ? 20.919 6.427 -16.169 1.00 85.44 321 PRO A N 1
ATOM 2539 C CA . PRO A 1 321 ? 21.879 6.906 -15.180 1.00 85.44 321 PRO A CA 1
ATOM 2540 C C . PRO A 1 321 ? 21.947 6.010 -13.938 1.00 85.44 321 PRO A C 1
ATOM 2542 O O . PRO A 1 321 ? 22.970 5.990 -13.260 1.00 85.44 321 PRO A O 1
ATOM 2545 N N . ILE A 1 322 ? 20.892 5.244 -13.629 1.00 78.75 322 ILE A N 1
ATOM 2546 C CA . ILE A 1 322 ? 20.875 4.354 -12.456 1.00 78.75 322 ILE A CA 1
ATOM 2547 C C . ILE A 1 322 ? 21.790 3.139 -12.625 1.00 78.75 322 ILE A C 1
ATOM 2549 O O . ILE A 1 322 ? 22.247 2.579 -11.628 1.00 78.75 322 ILE A O 1
ATOM 2553 N N . PHE A 1 323 ? 22.031 2.736 -13.875 1.00 73.75 323 PHE A N 1
ATOM 2554 C CA . PHE A 1 323 ? 22.887 1.609 -14.246 1.00 73.75 323 PHE A CA 1
ATOM 2555 C C . PHE A 1 323 ? 24.314 2.056 -14.589 1.00 73.75 323 PHE A C 1
ATOM 2557 O O . PHE A 1 323 ? 25.227 1.236 -14.596 1.00 73.75 323 PHE A O 1
ATOM 2564 N N . GLU A 1 324 ? 24.519 3.352 -14.838 1.00 73.56 324 GLU A N 1
ATOM 2565 C CA . GLU A 1 324 ? 25.834 3.948 -15.102 1.00 73.56 324 GLU A CA 1
ATOM 2566 C C . GLU A 1 324 ? 26.541 4.446 -13.826 1.00 73.56 324 GLU A C 1
ATOM 2568 O O . GLU A 1 324 ? 27.769 4.577 -13.819 1.00 73.56 324 GLU A O 1
ATOM 2573 N N . ARG A 1 325 ? 25.803 4.707 -12.731 1.00 65.06 325 ARG A N 1
ATOM 2574 C CA . ARG A 1 325 ? 26.388 5.087 -11.431 1.00 65.06 325 ARG A CA 1
ATOM 2575 C C . ARG A 1 325 ? 27.271 3.958 -10.886 1.00 65.06 325 ARG A C 1
ATOM 2577 O O . ARG A 1 325 ? 26.794 2.881 -10.540 1.00 65.06 325 ARG A O 1
ATOM 2584 N N . ARG A 1 326 ? 28.578 4.230 -10.809 1.00 47.38 326 ARG A N 1
ATOM 2585 C CA . ARG A 1 326 ? 29.655 3.314 -10.390 1.00 47.38 326 ARG A CA 1
ATOM 2586 C C . ARG A 1 326 ? 29.773 3.146 -8.864 1.00 47.38 326 ARG A C 1
ATOM 2588 O O . ARG A 1 326 ? 30.892 3.038 -8.373 1.00 47.38 326 ARG A O 1
ATOM 2595 N N . ASP A 1 327 ? 28.674 3.120 -8.117 1.00 51.91 327 ASP A N 1
ATOM 2596 C CA . ASP A 1 327 ? 28.765 2.894 -6.670 1.00 51.91 327 ASP A CA 1
ATOM 2597 C C . ASP A 1 327 ? 28.950 1.393 -6.384 1.00 51.91 327 ASP A C 1
ATOM 2599 O O . ASP A 1 327 ? 28.241 0.534 -6.916 1.00 51.91 327 ASP A O 1
ATOM 2603 N N . ASP A 1 328 ? 29.959 1.065 -5.577 1.00 42.91 328 ASP A N 1
ATOM 2604 C CA . ASP A 1 328 ? 30.562 -0.272 -5.475 1.00 42.91 328 ASP A CA 1
ATOM 2605 C C . ASP A 1 328 ? 29.632 -1.373 -4.929 1.00 42.91 328 ASP A C 1
ATOM 2607 O O . ASP A 1 328 ? 29.898 -2.557 -5.131 1.00 42.91 328 ASP A O 1
ATOM 2611 N N . ILE A 1 329 ? 28.493 -1.003 -4.334 1.00 48.66 329 ILE A N 1
ATOM 2612 C CA . ILE A 1 329 ? 27.447 -1.937 -3.876 1.00 48.66 329 ILE A CA 1
ATOM 2613 C C . ILE A 1 329 ? 26.761 -2.637 -5.070 1.00 48.66 329 ILE A C 1
ATOM 2615 O O . ILE A 1 329 ? 26.291 -3.767 -4.949 1.00 48.66 329 ILE A O 1
ATOM 2619 N N . TYR A 1 330 ? 26.759 -2.013 -6.254 1.00 50.94 330 TYR A N 1
ATOM 2620 C CA . TYR A 1 330 ? 26.003 -2.476 -7.425 1.00 50.94 330 TYR A CA 1
ATOM 2621 C C . TYR A 1 330 ? 26.827 -3.264 -8.449 1.00 50.94 330 TYR A C 1
ATOM 2623 O O . TYR A 1 330 ? 26.250 -3.919 -9.314 1.00 50.94 330 TYR A O 1
ATOM 2631 N N . LYS A 1 331 ? 28.164 -3.275 -8.336 1.00 48.62 331 LYS A N 1
ATOM 2632 C CA . LYS A 1 331 ? 29.023 -4.179 -9.130 1.00 48.62 331 LYS A CA 1
ATOM 2633 C C . LYS A 1 331 ? 28.823 -5.654 -8.761 1.00 48.62 331 LYS A C 1
ATOM 2635 O O . LYS A 1 331 ? 29.211 -6.522 -9.534 1.00 48.62 331 LYS A O 1
ATOM 2640 N N . ALA A 1 332 ? 28.233 -5.935 -7.597 1.00 45.59 332 ALA A N 1
ATOM 2641 C CA . ALA A 1 332 ? 28.029 -7.289 -7.089 1.00 45.59 332 ALA A CA 1
ATOM 2642 C C . ALA A 1 332 ? 26.772 -7.991 -7.643 1.00 45.59 332 ALA A C 1
ATOM 2644 O O . ALA A 1 332 ? 26.613 -9.189 -7.431 1.00 45.59 332 ALA A O 1
ATOM 2645 N N . THR A 1 333 ? 25.867 -7.286 -8.337 1.00 55.78 333 THR A N 1
ATOM 2646 C CA . THR A 1 333 ? 24.641 -7.887 -8.895 1.00 55.78 333 THR A CA 1
ATOM 2647 C C . THR A 1 333 ? 24.703 -7.903 -10.426 1.00 55.78 333 THR A C 1
ATOM 2649 O O . THR A 1 333 ? 24.722 -6.845 -11.054 1.00 55.78 333 THR A O 1
ATOM 2652 N N . ASN A 1 334 ? 24.724 -9.086 -11.057 1.00 66.75 334 ASN A N 1
ATOM 2653 C CA . ASN A 1 334 ? 24.823 -9.199 -12.519 1.00 66.75 334 ASN A CA 1
ATOM 2654 C C . ASN A 1 334 ? 23.479 -8.879 -13.203 1.00 66.75 334 ASN A C 1
ATOM 2656 O O . ASN A 1 334 ? 22.768 -9.780 -13.650 1.00 66.75 334 ASN A O 1
ATOM 2660 N N . TYR A 1 335 ? 23.114 -7.601 -13.323 1.00 73.88 335 TYR A N 1
ATOM 2661 C CA . TYR A 1 335 ? 21.943 -7.213 -14.113 1.00 73.88 335 TYR A CA 1
ATOM 2662 C C . TYR A 1 335 ? 22.219 -7.329 -15.619 1.00 73.88 335 TYR A C 1
ATOM 2664 O O . TYR A 1 335 ? 23.167 -6.746 -16.145 1.00 73.88 335 TYR A O 1
ATOM 2672 N N . LYS A 1 336 ? 21.343 -8.025 -16.346 1.00 80.62 336 LYS A N 1
ATOM 2673 C CA . LYS A 1 336 ? 21.265 -7.982 -17.808 1.00 80.62 336 LYS A CA 1
ATOM 2674 C C . LYS A 1 336 ? 20.192 -6.978 -18.215 1.00 80.62 336 LYS A C 1
ATOM 2676 O O . LYS A 1 336 ? 19.000 -7.257 -18.115 1.00 80.62 336 LYS A O 1
ATOM 2681 N N . VAL A 1 337 ? 20.624 -5.819 -18.699 1.00 85.44 337 VAL A N 1
ATOM 2682 C CA . VAL A 1 337 ? 19.727 -4.761 -19.178 1.00 85.44 337 VAL A CA 1
ATOM 2683 C C . VAL A 1 337 ? 19.290 -5.051 -20.615 1.00 85.44 337 VAL A C 1
ATOM 2685 O O . VAL A 1 337 ? 20.117 -5.364 -21.473 1.00 85.44 337 VAL A O 1
ATOM 2688 N N . ARG A 1 338 ? 17.988 -4.939 -20.892 1.00 89.19 338 ARG A N 1
ATOM 2689 C CA . ARG A 1 338 ? 17.409 -5.017 -22.238 1.00 89.19 338 ARG A CA 1
ATOM 2690 C C . ARG A 1 338 ? 16.554 -3.789 -22.505 1.00 89.19 338 ARG A C 1
ATOM 2692 O O . ARG A 1 338 ? 15.756 -3.376 -21.670 1.00 89.19 338 ARG A O 1
ATOM 2699 N N . ILE A 1 339 ? 16.697 -3.235 -23.701 1.00 92.38 339 ILE A N 1
ATOM 2700 C CA . ILE A 1 339 ? 15.876 -2.121 -24.172 1.00 92.38 339 ILE A CA 1
ATOM 2701 C C . ILE A 1 339 ? 14.748 -2.716 -25.011 1.00 92.38 339 ILE A C 1
ATOM 2703 O O . ILE A 1 339 ? 15.003 -3.404 -25.999 1.00 92.38 339 ILE A O 1
ATOM 2707 N N . VAL A 1 340 ? 13.504 -2.483 -24.600 1.00 94.12 340 VAL A N 1
ATOM 2708 C CA . VAL A 1 340 ? 12.320 -3.136 -25.164 1.00 94.12 340 VAL A CA 1
ATOM 2709 C C . VAL A 1 340 ? 11.386 -2.092 -25.768 1.00 94.12 340 VAL A C 1
ATOM 2711 O O . VAL A 1 340 ? 10.973 -1.136 -25.109 1.00 94.12 340 VAL A O 1
ATOM 2714 N N . LYS A 1 341 ? 11.015 -2.293 -27.037 1.00 92.44 341 LYS A N 1
ATOM 2715 C CA . LYS A 1 341 ? 9.978 -1.503 -27.708 1.00 92.44 341 LYS A CA 1
ATOM 2716 C C . LYS A 1 341 ? 8.601 -2.045 -27.319 1.00 92.44 341 LYS A C 1
ATOM 2718 O O . LYS A 1 341 ? 8.332 -3.224 -27.524 1.00 92.44 341 LYS A O 1
ATOM 2723 N N . GLY A 1 342 ? 7.730 -1.188 -26.786 1.00 87.44 342 GLY A N 1
ATOM 2724 C CA . GLY A 1 342 ? 6.367 -1.580 -26.405 1.00 87.44 342 GLY A CA 1
ATOM 2725 C C . GLY A 1 342 ? 6.309 -2.506 -25.185 1.00 87.44 342 GLY A C 1
ATOM 2726 O O . GLY A 1 342 ? 5.560 -3.483 -25.189 1.00 87.44 342 GLY A O 1
ATOM 2727 N N . LEU A 1 343 ? 7.115 -2.224 -24.156 1.00 91.62 343 LEU A N 1
ATOM 2728 C CA . LEU A 1 343 ? 7.085 -2.954 -22.888 1.00 91.62 343 LEU A CA 1
ATOM 2729 C C . LEU A 1 343 ? 5.680 -2.862 -22.261 1.00 91.62 343 LEU A C 1
ATOM 2731 O O . LEU A 1 343 ? 5.230 -1.784 -21.880 1.00 91.62 343 LEU A O 1
ATOM 2735 N N . LYS A 1 344 ? 4.974 -3.994 -22.182 1.00 91.12 344 LYS A N 1
ATOM 2736 C CA . LYS A 1 344 ? 3.605 -4.074 -21.636 1.00 91.12 344 LYS A CA 1
ATOM 2737 C C . LYS A 1 344 ? 3.628 -4.125 -20.117 1.00 91.12 344 LYS A C 1
ATOM 2739 O O . LYS A 1 344 ? 4.591 -4.644 -19.582 1.00 91.12 344 LYS A O 1
ATOM 2744 N N . VAL A 1 345 ? 2.581 -3.692 -19.420 1.00 90.00 345 VAL A N 1
ATOM 2745 C CA . VAL A 1 345 ? 2.408 -3.929 -17.970 1.00 90.00 345 VAL A CA 1
ATOM 2746 C C . VAL A 1 345 ? 2.042 -5.404 -17.730 1.00 90.00 345 VAL A C 1
ATOM 2748 O O . VAL A 1 345 ? 1.310 -5.982 -18.531 1.00 90.00 345 VAL A O 1
ATOM 2751 N N . THR A 1 346 ? 2.580 -6.042 -16.684 1.00 89.50 346 THR A N 1
ATOM 2752 C CA . THR A 1 346 ? 2.112 -7.373 -16.240 1.00 89.50 346 THR A CA 1
ATOM 2753 C C . THR A 1 346 ? 1.092 -7.176 -15.126 1.00 89.50 346 THR A C 1
ATOM 2755 O O . THR A 1 346 ? 1.309 -6.345 -14.252 1.00 89.50 346 THR A O 1
ATOM 2758 N N . SER A 1 347 ? 0.000 -7.933 -15.137 1.00 89.12 347 SER A N 1
ATOM 2759 C CA . SER A 1 347 ? -0.956 -7.939 -14.020 1.00 89.12 347 SER A CA 1
ATOM 2760 C C . SER A 1 347 ? -0.391 -8.649 -12.782 1.00 89.12 347 SER A C 1
ATOM 2762 O O . SER A 1 347 ? 0.532 -9.454 -12.893 1.00 89.12 347 SER A O 1
ATOM 2764 N N . ILE A 1 348 ? -0.971 -8.397 -11.604 1.00 86.81 348 ILE A N 1
ATOM 2765 C CA . ILE A 1 348 ? -0.588 -9.090 -10.362 1.00 86.81 348 ILE A CA 1
ATOM 2766 C C . ILE A 1 348 ? -0.705 -10.616 -10.504 1.00 86.81 348 ILE A C 1
ATOM 2768 O O . ILE A 1 348 ? 0.207 -11.341 -10.122 1.00 86.81 348 ILE A O 1
ATOM 2772 N N . THR A 1 349 ? -1.791 -11.114 -11.095 1.00 83.12 349 THR A N 1
ATOM 2773 C CA . THR A 1 349 ? -2.010 -12.560 -11.263 1.00 83.12 349 THR A CA 1
ATOM 2774 C C . THR A 1 349 ? -0.930 -13.204 -12.128 1.00 83.12 349 THR A C 1
ATOM 2776 O O . THR A 1 349 ? -0.439 -14.282 -11.815 1.00 83.12 349 THR A O 1
ATOM 2779 N N . GLN A 1 350 ? -0.489 -12.511 -13.178 1.00 83.00 350 GLN A N 1
ATOM 2780 C CA . GLN A 1 350 ? 0.617 -12.964 -14.018 1.00 83.00 350 GLN A CA 1
ATOM 2781 C C . GLN A 1 350 ? 1.980 -12.908 -13.306 1.00 83.00 350 GLN A C 1
ATOM 2783 O O . GLN A 1 350 ? 2.861 -13.693 -13.653 1.00 83.00 350 GLN A O 1
ATOM 2788 N N . LEU A 1 351 ? 2.180 -11.984 -12.356 1.00 82.25 351 LEU A N 1
ATOM 2789 C CA . LEU A 1 351 ? 3.374 -11.967 -11.501 1.00 82.25 351 LEU A CA 1
ATOM 2790 C C . LEU A 1 351 ? 3.395 -13.189 -10.576 1.00 82.25 351 LEU A C 1
ATOM 2792 O O . LEU A 1 351 ? 4.408 -13.876 -10.505 1.00 82.25 351 LEU A O 1
ATOM 2796 N N . GLU A 1 352 ? 2.269 -13.508 -9.935 1.00 81.69 352 GLU A N 1
ATOM 2797 C CA . GLU A 1 352 ? 2.152 -14.704 -9.091 1.00 81.69 352 GLU A CA 1
ATOM 2798 C C . GLU A 1 352 ? 2.356 -15.999 -9.892 1.00 81.69 352 GLU A C 1
ATOM 2800 O O . GLU A 1 352 ? 3.085 -16.888 -9.455 1.00 81.69 352 GLU A O 1
ATOM 2805 N N . ASP A 1 353 ? 1.756 -16.115 -11.080 1.00 79.81 353 ASP A N 1
ATOM 2806 C CA . ASP A 1 353 ? 1.890 -17.316 -11.917 1.00 79.81 353 ASP A CA 1
ATOM 2807 C C . ASP A 1 353 ? 3.352 -17.576 -12.322 1.00 79.81 353 ASP A C 1
ATOM 2809 O O . ASP A 1 353 ? 3.795 -18.727 -12.406 1.00 79.81 353 ASP A O 1
ATOM 2813 N N . TYR A 1 354 ? 4.119 -16.505 -12.540 1.00 73.50 354 TYR A N 1
ATOM 2814 C CA . TYR A 1 354 ? 5.548 -16.582 -12.826 1.00 73.50 354 TYR A CA 1
ATOM 2815 C C . TYR A 1 354 ? 6.341 -17.141 -11.635 1.00 73.50 354 TYR A C 1
ATOM 2817 O O . TYR A 1 354 ? 7.165 -18.048 -11.797 1.00 73.50 354 TYR A O 1
ATOM 2825 N N . ASP A 1 355 ? 6.041 -16.656 -10.433 1.00 74.12 355 ASP A N 1
ATOM 2826 C CA . ASP A 1 355 ? 6.658 -17.114 -9.190 1.00 74.12 355 ASP A CA 1
ATOM 2827 C C . ASP A 1 355 ? 6.287 -18.564 -8.856 1.00 74.12 355 ASP A C 1
ATOM 2829 O O . ASP A 1 355 ? 7.152 -19.372 -8.497 1.00 74.12 355 ASP A O 1
ATOM 2833 N N . ALA A 1 356 ? 5.017 -18.936 -9.030 1.00 68.06 356 ALA A N 1
ATOM 2834 C CA . ALA A 1 356 ? 4.527 -20.292 -8.802 1.00 68.06 356 ALA A CA 1
ATOM 2835 C C . ALA A 1 356 ? 5.211 -21.311 -9.729 1.00 68.06 356 ALA A C 1
ATOM 2837 O O . ALA A 1 356 ? 5.639 -22.378 -9.275 1.00 68.06 356 ALA A O 1
ATOM 2838 N N . TYR A 1 357 ? 5.384 -20.969 -11.011 1.00 63.22 357 TYR A N 1
ATOM 2839 C CA . TYR A 1 357 ? 6.134 -21.788 -11.967 1.00 63.22 357 TYR A CA 1
ATOM 2840 C C . TYR A 1 357 ? 7.588 -22.009 -11.517 1.00 63.22 357 TYR A C 1
ATOM 2842 O O . TYR A 1 357 ? 8.125 -23.117 -11.622 1.00 63.22 357 TYR A O 1
ATOM 2850 N N . TYR A 1 358 ? 8.231 -20.976 -10.972 1.00 62.47 358 TYR A N 1
ATOM 2851 C CA . TYR A 1 358 ? 9.608 -21.060 -10.495 1.00 62.47 358 TYR A CA 1
ATOM 2852 C C . TYR A 1 358 ? 9.746 -21.926 -9.233 1.00 62.47 358 TYR A C 1
ATOM 2854 O O . TYR A 1 358 ? 10.590 -22.828 -9.184 1.00 62.47 358 TYR A O 1
ATOM 2862 N N . LEU A 1 359 ? 8.887 -21.712 -8.232 1.00 63.53 359 LEU A N 1
ATOM 2863 C CA . LEU A 1 35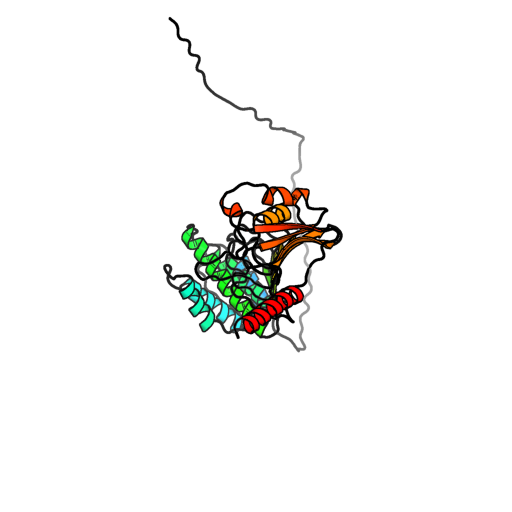9 ? 8.880 -22.502 -6.996 1.00 63.53 359 LEU A CA 1
ATOM 2864 C C . LEU A 1 359 ? 8.527 -23.976 -7.254 1.00 63.53 359 LEU A C 1
ATOM 2866 O O . LEU A 1 359 ? 9.116 -24.867 -6.635 1.00 63.53 359 LEU A O 1
ATOM 2870 N N . GLY A 1 360 ? 7.617 -24.243 -8.195 1.00 58.69 360 GLY A N 1
ATOM 2871 C CA . GLY A 1 360 ? 7.273 -25.595 -8.636 1.00 58.69 360 GLY A CA 1
ATOM 2872 C C . GLY A 1 360 ? 8.464 -26.333 -9.251 1.00 58.69 360 GLY A C 1
ATOM 2873 O O . GLY A 1 360 ? 8.762 -27.461 -8.856 1.00 58.69 360 GLY A O 1
ATOM 2874 N N . ASN A 1 361 ? 9.216 -25.679 -10.141 1.00 54.41 361 ASN A N 1
ATOM 2875 C CA . ASN A 1 361 ? 10.395 -26.274 -10.779 1.00 54.41 361 ASN A CA 1
ATOM 2876 C C . ASN A 1 361 ? 11.572 -26.494 -9.815 1.00 54.41 361 ASN A C 1
ATOM 2878 O O . ASN A 1 361 ? 12.314 -27.465 -9.964 1.00 54.41 361 ASN A O 1
ATOM 2882 N N . GLN A 1 362 ? 11.730 -25.663 -8.777 1.00 53.00 362 GLN A N 1
ATOM 2883 C CA . GLN A 1 362 ? 12.745 -25.916 -7.747 1.00 53.00 362 GLN A CA 1
ATOM 2884 C C . GLN A 1 362 ? 12.462 -27.165 -6.902 1.00 53.00 362 GLN A C 1
ATOM 2886 O O . GLN A 1 362 ? 13.411 -27.776 -6.408 1.00 53.00 362 GLN A O 1
ATOM 2891 N N . ARG A 1 363 ? 11.193 -27.565 -6.732 1.00 45.06 363 ARG A N 1
ATOM 2892 C CA . ARG A 1 363 ? 10.849 -28.818 -6.038 1.00 45.06 363 ARG A CA 1
ATOM 2893 C C . ARG A 1 363 ? 11.219 -30.051 -6.866 1.00 45.06 363 ARG A C 1
ATOM 2895 O O . ARG A 1 363 ? 11.727 -31.003 -6.290 1.00 45.06 363 ARG A O 1
ATOM 2902 N N . PHE A 1 364 ? 11.052 -30.001 -8.189 1.00 39.41 364 PHE A N 1
ATOM 2903 C CA . PHE A 1 364 ? 11.417 -31.098 -9.100 1.00 39.41 364 PHE A CA 1
ATOM 2904 C C . PHE A 1 364 ? 12.927 -31.266 -9.311 1.00 39.41 364 PHE A C 1
ATOM 2906 O O . PHE A 1 364 ? 13.382 -32.363 -9.598 1.00 39.41 364 PHE A O 1
ATOM 2913 N N . LEU A 1 365 ? 13.718 -30.201 -9.156 1.00 38.94 365 LEU A N 1
ATOM 2914 C CA . LEU A 1 365 ? 15.183 -30.266 -9.264 1.00 38.94 365 LEU A CA 1
ATOM 2915 C C . LEU A 1 365 ? 15.880 -30.671 -7.949 1.00 38.94 365 LEU A C 1
ATOM 2917 O O . LEU A 1 365 ? 17.106 -30.770 -7.914 1.00 38.94 365 LEU A O 1
ATOM 2921 N N . ARG A 1 366 ? 15.121 -30.858 -6.859 1.00 38.16 366 ARG A N 1
ATOM 2922 C CA . ARG A 1 366 ? 15.620 -31.317 -5.546 1.00 38.16 366 ARG A CA 1
ATOM 2923 C C . ARG A 1 366 ? 15.134 -32.719 -5.151 1.00 38.16 366 ARG A C 1
ATOM 2925 O O . ARG A 1 366 ? 15.500 -33.181 -4.072 1.00 38.16 366 ARG A O 1
ATOM 2932 N N . SER A 1 367 ? 14.322 -33.358 -5.990 1.00 38.19 367 SER A N 1
ATOM 2933 C CA . SER A 1 367 ? 13.983 -34.789 -5.948 1.00 38.19 367 SER A CA 1
ATOM 2934 C C . SER A 1 367 ? 14.839 -35.544 -6.947 1.00 38.19 367 SER A C 1
ATOM 2936 O O . SER A 1 367 ? 15.269 -36.667 -6.616 1.00 38.19 367 SER A O 1
#

Foldseek 3Di:
DDDDDDDDDDDDDDDDDDDDDDDDDDDDDDDDDDDDDDDDDDDDDDDDDDDDDPFQVVVVVVLVPDDDPDDDDDDGPPPPLLVQLLVLLVVLLPPDDVDDPVNSLVSLVVRDQDADALVSLQSSLVVLLSVCQPPDDDPSSLQVSLASSQSNSLSNLQNNVVVPHAAHEHECAPGPHAHENHQPLREDDPVGAHEYEYHEEHEYQHNFLNESHEYAYQYEYAEEHNDDDPVLTEYALYEYEYAYYYNDAAHSYEQYEYEYQDPNNLLRCLQRYDLDANYWYWHQYPVRDIDTAKTWHDDLPDPPQEIEMEGEQVCCVSNVVNVVPVDPVPVRGHYDYDHDHRDDDDHSSRSVVNVVVNVVVVVVVVD